Protein AF-A0A1Y1MWL9-F1 (afdb_monomer)

Nearest PDB structures (foldseek):
  7rw8-assembly1_B  TM=8.822E-01  e=1.131E-08  Mus musc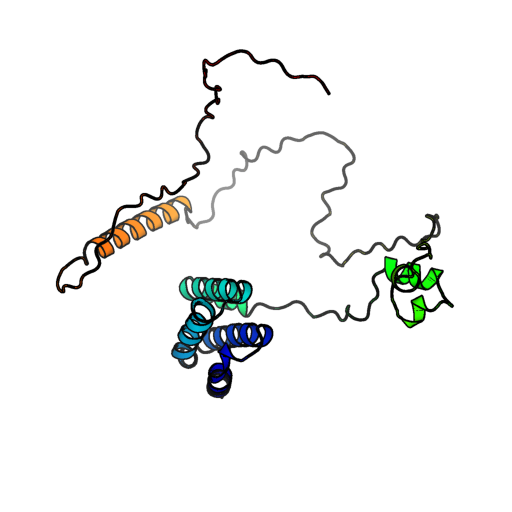ulus
  4p6z-assembly1_B  TM=8.378E-01  e=1.407E-08  Homo sapiens
  6uri-assembly1_B  TM=7.913E-01  e=1.407E-08  Homo sapiens
  7rwc-assembly1_B  TM=8.204E-01  e=4.686E-08  Mus musculus
  6qh7-assembly1_B  TM=8.005E-01  e=5.227E-08  Homo sapiens

Structure (mmCIF, N/CA/C/O backbone):
data_AF-A0A1Y1MWL9-F1
#
_entry.id   AF-A0A1Y1MWL9-F1
#
loop_
_atom_site.group_PDB
_atom_site.id
_atom_site.type_symbol
_atom_site.label_atom_id
_atom_site.label_alt_id
_atom_site.label_comp_id
_atom_site.label_asym_id
_atom_site.label_entity_id
_atom_site.label_seq_id
_atom_site.pdbx_PDB_ins_code
_atom_site.Cartn_x
_atom_site.Cartn_y
_atom_site.Cartn_z
_atom_site.occupancy
_atom_site.B_iso_or_equiv
_atom_site.auth_seq_id
_atom_site.auth_comp_id
_atom_site.auth_asym_id
_atom_site.auth_atom_id
_atom_site.pdbx_PDB_model_num
ATOM 1 N N . ASN A 1 1 ? 2.024 -11.856 23.834 1.00 75.19 1 ASN A N 1
ATOM 2 C CA . ASN A 1 1 ? 3.268 -11.117 23.566 1.00 75.19 1 ASN A CA 1
ATOM 3 C C . ASN A 1 1 ? 3.121 -10.164 22.384 1.00 75.19 1 ASN A C 1
ATOM 5 O O . ASN A 1 1 ? 3.588 -9.046 22.474 1.00 75.19 1 ASN A O 1
ATOM 9 N N . SER A 1 2 ? 2.443 -10.539 21.291 1.00 80.94 2 SER A N 1
ATOM 10 C CA . SER A 1 2 ? 2.170 -9.604 20.182 1.00 80.94 2 SER A CA 1
ATOM 11 C C . SER A 1 2 ? 1.415 -8.329 20.596 1.00 80.94 2 SER A C 1
ATOM 13 O O . SER A 1 2 ? 1.578 -7.299 19.963 1.00 80.94 2 SER A O 1
ATOM 15 N N . ASP A 1 3 ? 0.598 -8.411 21.645 1.00 83.69 3 ASP A N 1
ATOM 16 C CA . ASP A 1 3 ? -0.093 -7.297 22.298 1.00 83.69 3 ASP A CA 1
ATOM 17 C C . ASP A 1 3 ? 0.878 -6.290 22.936 1.00 83.69 3 ASP A C 1
ATOM 19 O O . ASP A 1 3 ? 0.812 -5.112 22.607 1.00 83.69 3 ASP A O 1
ATOM 23 N N . ALA A 1 4 ? 1.823 -6.759 23.756 1.00 87.44 4 ALA A N 1
ATOM 24 C CA . ALA A 1 4 ? 2.813 -5.897 24.408 1.00 87.44 4 ALA A CA 1
ATOM 25 C C . ALA A 1 4 ? 3.757 -5.218 23.398 1.00 87.44 4 ALA A C 1
ATOM 27 O O . ALA A 1 4 ? 4.016 -4.028 23.494 1.00 87.44 4 ALA A O 1
ATOM 28 N N . LEU A 1 5 ? 4.211 -5.956 22.377 1.00 90.25 5 LEU A N 1
ATOM 29 C CA . LEU A 1 5 ? 5.089 -5.396 21.342 1.00 90.25 5 LEU A CA 1
ATOM 30 C C . LEU A 1 5 ? 4.407 -4.298 20.519 1.00 90.25 5 LEU A C 1
ATOM 32 O O . LEU A 1 5 ? 5.044 -3.312 20.165 1.00 90.25 5 LEU A O 1
ATOM 36 N N . LEU A 1 6 ? 3.123 -4.472 20.184 1.00 90.25 6 LEU A N 1
ATOM 37 C CA . LEU A 1 6 ? 2.389 -3.432 19.466 1.00 90.25 6 LEU A CA 1
ATOM 38 C C . LEU A 1 6 ? 2.157 -2.206 20.341 1.00 90.25 6 LEU A C 1
ATOM 40 O O . LEU A 1 6 ? 2.226 -1.104 19.822 1.00 90.25 6 LEU A O 1
ATOM 44 N N . GLU A 1 7 ? 1.908 -2.379 21.637 1.00 90.38 7 GLU A N 1
ATOM 45 C CA . GLU A 1 7 ? 1.779 -1.254 22.563 1.00 90.38 7 GLU A CA 1
ATOM 46 C C . GLU A 1 7 ? 3.074 -0.429 22.648 1.00 90.38 7 GLU A C 1
ATOM 48 O O . GLU A 1 7 ? 3.013 0.795 22.548 1.00 90.38 7 GLU A O 1
ATOM 53 N N . ASP A 1 8 ? 4.236 -1.087 22.705 1.00 91.31 8 ASP A N 1
ATOM 54 C CA . ASP A 1 8 ? 5.540 -0.412 22.693 1.00 91.31 8 ASP A CA 1
ATOM 55 C C . ASP A 1 8 ? 5.773 0.372 21.388 1.00 91.31 8 ASP A C 1
ATOM 57 O O . ASP A 1 8 ? 6.161 1.539 21.429 1.00 91.31 8 ASP A O 1
ATOM 61 N N . PHE A 1 9 ? 5.488 -0.223 20.222 1.00 90.38 9 PHE A N 1
ATOM 62 C CA . PHE A 1 9 ? 5.623 0.475 18.931 1.00 90.38 9 PHE A CA 1
ATOM 63 C C . PHE A 1 9 ? 4.613 1.611 18.745 1.00 90.38 9 PHE A C 1
ATOM 65 O O . PHE A 1 9 ? 4.854 2.554 17.996 1.00 90.38 9 PHE A O 1
ATOM 72 N N . LEU A 1 10 ? 3.463 1.520 19.405 1.00 90.94 10 LEU A N 1
ATOM 73 C CA . LEU A 1 10 ? 2.426 2.539 19.355 1.00 90.94 10 LEU A CA 1
ATOM 74 C C . LEU A 1 10 ? 2.771 3.772 20.202 1.00 90.94 10 LEU A C 1
ATOM 76 O O . LEU A 1 10 ? 2.218 4.838 19.944 1.00 90.94 10 LEU A O 1
ATOM 80 N N . TYR A 1 11 ? 3.698 3.670 21.159 1.00 89.69 11 TYR A N 1
ATOM 81 C CA . TYR A 1 11 ? 4.131 4.810 21.971 1.00 89.69 11 TYR A CA 1
ATOM 82 C C . TYR A 1 11 ? 4.795 5.918 21.134 1.00 89.69 11 TYR A C 1
ATOM 84 O O . TYR A 1 11 ? 4.592 7.098 21.412 1.00 89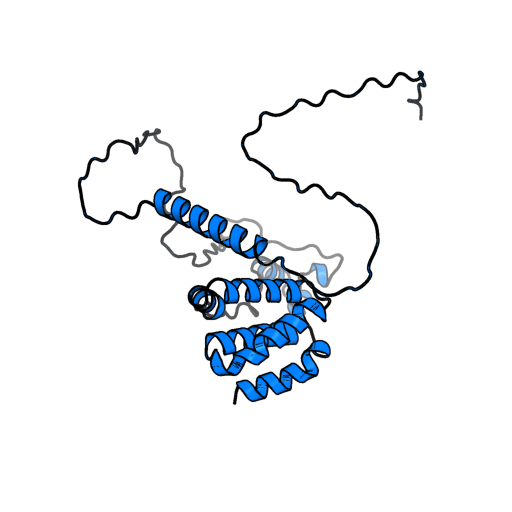.69 11 TYR A O 1
ATOM 92 N N . THR A 1 12 ? 5.541 5.555 20.084 1.00 90.81 12 THR A N 1
ATOM 93 C CA . THR A 1 12 ? 6.216 6.498 19.170 1.00 90.81 12 THR A CA 1
ATOM 94 C C . THR A 1 12 ? 5.452 6.734 17.865 1.00 90.81 12 THR A C 1
ATOM 96 O O . THR A 1 12 ? 6.014 7.289 16.927 1.00 90.81 12 THR A O 1
ATOM 99 N N . PHE A 1 13 ? 4.164 6.368 17.783 1.00 91.25 13 PHE A N 1
ATOM 100 C CA . PHE A 1 13 ? 3.386 6.355 16.533 1.00 91.25 13 PHE A CA 1
ATOM 101 C C . PHE A 1 13 ? 3.503 7.640 15.692 1.00 91.25 13 PHE A C 1
ATOM 103 O O . PHE A 1 13 ? 3.693 7.564 14.478 1.00 91.25 13 PHE A O 1
ATOM 110 N N . SER A 1 14 ? 3.425 8.816 16.319 1.00 89.19 14 SER A N 1
ATOM 111 C CA . SER A 1 14 ? 3.464 10.116 15.629 1.00 89.19 14 SER A CA 1
ATOM 112 C C . SER A 1 14 ? 4.857 10.506 15.112 1.00 89.19 14 SER A C 1
ATOM 114 O O . SER A 1 14 ? 4.961 11.357 14.233 1.00 89.19 14 SER A O 1
ATOM 116 N N . GLU A 1 15 ? 5.919 9.888 15.634 1.00 91.19 15 GLU A N 1
ATOM 117 C CA . GLU A 1 15 ? 7.311 10.118 15.220 1.00 91.19 15 GLU A CA 1
ATOM 118 C C . GLU A 1 15 ? 7.759 9.155 14.105 1.00 91.19 15 GLU A C 1
ATOM 120 O O . GLU A 1 15 ? 8.762 9.400 13.431 1.00 91.19 15 GLU A O 1
ATOM 125 N N . GLU A 1 16 ? 7.006 8.075 13.879 1.00 93.25 16 GLU A N 1
ATOM 126 C CA . GLU A 1 16 ? 7.289 7.081 12.845 1.00 93.25 16 GLU A CA 1
ATOM 127 C C . GLU A 1 16 ? 6.955 7.588 11.428 1.00 93.25 16 GLU A C 1
ATOM 129 O O . GLU A 1 16 ? 6.035 8.389 11.232 1.00 93.25 16 GLU A O 1
ATOM 134 N N . PRO A 1 17 ? 7.641 7.086 10.384 1.00 94.25 17 PRO A N 1
ATOM 135 C CA . PRO A 1 17 ? 7.282 7.402 9.008 1.00 94.25 17 PRO A CA 1
ATOM 136 C C . PRO A 1 17 ? 5.898 6.841 8.647 1.00 94.25 17 PRO A C 1
ATOM 138 O O . PRO A 1 17 ? 5.459 5.810 9.160 1.00 94.25 17 PRO A O 1
ATOM 141 N N . VAL A 1 18 ? 5.233 7.477 7.678 1.00 92.81 18 VAL A N 1
ATOM 142 C CA . VAL A 1 18 ? 3.860 7.134 7.251 1.00 92.81 18 VAL A CA 1
ATOM 143 C C . VAL A 1 18 ? 3.706 5.653 6.879 1.00 92.81 18 VAL A C 1
ATOM 145 O O . VAL A 1 18 ? 2.691 5.033 7.189 1.00 92.81 18 VAL A O 1
ATOM 148 N N . GLU A 1 19 ? 4.718 5.052 6.250 1.00 94.38 19 GLU A N 1
ATOM 149 C CA . GLU A 1 19 ? 4.710 3.626 5.895 1.00 94.38 19 GLU A CA 1
ATOM 150 C C . GLU A 1 19 ? 4.598 2.719 7.132 1.00 94.38 19 GLU A C 1
ATOM 152 O O . GLU A 1 19 ? 3.846 1.740 7.127 1.00 94.38 19 GLU A O 1
ATOM 157 N N . VAL A 1 20 ? 5.294 3.077 8.216 1.00 94.81 20 VAL A N 1
ATOM 158 C CA . VAL A 1 20 ? 5.250 2.357 9.494 1.00 94.81 20 VAL A CA 1
ATOM 159 C C . VAL A 1 20 ? 3.919 2.612 10.196 1.00 94.81 20 VAL A C 1
ATOM 161 O O . VAL A 1 20 ? 3.295 1.657 10.652 1.00 94.81 20 VAL A O 1
ATOM 164 N N . GLN A 1 21 ? 3.408 3.846 10.194 1.00 94.56 21 GLN A N 1
ATOM 165 C CA . GLN A 1 21 ? 2.079 4.164 10.738 1.00 94.56 21 GLN A CA 1
ATOM 166 C C . GLN A 1 21 ? 0.966 3.343 10.064 1.00 94.56 21 GLN A C 1
ATOM 168 O O . GLN A 1 21 ? 0.119 2.754 10.740 1.00 94.56 21 GLN A O 1
ATOM 173 N N . LEU A 1 22 ? 0.995 3.227 8.732 1.00 94.69 22 LEU A N 1
ATOM 174 C CA . LEU A 1 22 ? 0.055 2.406 7.957 1.00 94.69 22 LEU A CA 1
ATOM 175 C C . LEU A 1 22 ? 0.162 0.915 8.310 1.00 94.69 22 LEU A C 1
ATOM 177 O O . LEU A 1 22 ? -0.857 0.212 8.412 1.00 94.69 22 LEU A O 1
ATOM 181 N N . ALA A 1 23 ? 1.389 0.422 8.495 1.00 95.06 23 ALA A N 1
ATOM 182 C CA . ALA A 1 23 ? 1.647 -0.954 8.897 1.00 95.06 23 ALA A CA 1
ATOM 183 C C . ALA A 1 23 ? 1.147 -1.228 10.324 1.00 95.06 23 ALA A C 1
ATOM 185 O O . ALA A 1 23 ? 0.454 -2.226 10.534 1.00 95.06 23 ALA A O 1
ATOM 186 N N . LEU A 1 24 ? 1.416 -0.329 11.276 1.00 94.62 24 LEU A N 1
ATOM 187 C CA . LEU A 1 24 ? 0.972 -0.412 12.671 1.00 94.62 24 LEU A CA 1
ATOM 188 C C . LEU A 1 24 ? -0.552 -0.338 12.797 1.00 94.62 24 LEU A C 1
ATOM 190 O O . LEU A 1 24 ? -1.147 -1.147 13.513 1.00 94.62 24 LEU A O 1
ATOM 194 N N . LEU A 1 25 ? -1.204 0.558 12.050 1.00 95.00 25 LEU A N 1
ATOM 195 C CA . LEU A 1 25 ? -2.663 0.630 11.969 1.00 95.00 25 LEU A CA 1
ATOM 196 C C . LEU A 1 25 ? -3.243 -0.717 11.514 1.00 95.00 25 LEU A C 1
ATOM 198 O O . LEU A 1 25 ? -4.119 -1.290 12.163 1.00 95.00 25 LEU A O 1
ATOM 202 N N . THR A 1 26 ? -2.704 -1.273 10.427 1.00 94.69 26 THR A N 1
ATOM 203 C CA . THR A 1 26 ? -3.161 -2.559 9.884 1.00 94.69 26 THR A CA 1
ATOM 204 C C . THR A 1 26 ? -2.859 -3.724 10.834 1.00 94.69 26 THR A C 1
ATOM 206 O O . THR A 1 26 ? -3.673 -4.639 10.966 1.00 94.69 26 THR A O 1
ATOM 209 N N . ALA A 1 27 ? -1.710 -3.713 11.513 1.00 94.50 27 ALA A N 1
ATOM 210 C CA . ALA A 1 27 ? -1.323 -4.739 12.476 1.00 94.50 27 ALA A CA 1
ATOM 211 C C . ALA A 1 27 ? -2.239 -4.739 13.708 1.00 94.50 27 ALA A C 1
ATOM 213 O O . ALA A 1 27 ? -2.701 -5.803 14.122 1.00 94.50 27 ALA A O 1
ATOM 214 N N . THR A 1 28 ? -2.573 -3.561 14.238 1.00 93.62 28 THR A N 1
ATOM 215 C CA . THR A 1 28 ? -3.482 -3.408 15.382 1.00 93.62 28 THR A CA 1
ATOM 216 C C . THR A 1 28 ? -4.897 -3.881 15.037 1.00 93.62 28 THR A C 1
ATOM 218 O O . THR A 1 28 ? -5.498 -4.644 15.797 1.00 93.62 28 THR A O 1
ATOM 221 N N . VAL A 1 29 ? -5.406 -3.543 13.845 1.00 93.81 29 VAL A N 1
ATOM 222 C CA . VAL A 1 29 ? -6.704 -4.040 13.348 1.00 93.81 29 VAL A CA 1
ATOM 223 C C . VAL A 1 29 ? -6.691 -5.563 13.175 1.00 93.81 29 VAL A C 1
ATOM 225 O O . VAL A 1 29 ? -7.621 -6.250 13.601 1.00 93.81 29 VAL A O 1
ATOM 228 N N . LYS A 1 30 ? -5.616 -6.126 12.609 1.00 93.56 30 LYS A N 1
ATOM 229 C CA . LYS A 1 30 ? -5.443 -7.582 12.483 1.00 93.56 30 LYS A CA 1
ATOM 230 C C . LYS A 1 30 ? -5.415 -8.282 13.842 1.00 93.56 30 LYS A C 1
ATOM 232 O O . LYS A 1 30 ? -6.056 -9.325 13.993 1.00 93.56 30 LYS A O 1
ATOM 237 N N . LEU A 1 31 ? -4.708 -7.716 14.823 1.00 92.31 31 LEU A N 1
ATOM 238 C CA . LEU A 1 31 ? -4.659 -8.258 16.180 1.00 92.31 31 LEU A CA 1
ATOM 239 C C . LEU A 1 31 ? -6.054 -8.266 16.809 1.00 92.31 31 LEU A C 1
ATOM 241 O O . LEU A 1 31 ? -6.428 -9.265 17.416 1.00 92.31 31 LEU A O 1
ATOM 245 N N . PHE A 1 32 ? -6.841 -7.208 16.620 1.00 92.88 32 PHE A N 1
ATOM 246 C CA . PHE A 1 32 ? -8.209 -7.130 17.130 1.00 92.88 32 PHE A CA 1
ATOM 247 C C . PHE A 1 32 ? -9.152 -8.153 16.503 1.00 92.88 32 PHE A C 1
ATOM 249 O O . PHE A 1 32 ? -9.869 -8.837 17.228 1.00 92.88 32 PHE A O 1
ATOM 256 N N . ILE A 1 33 ? -9.084 -8.345 15.185 1.00 92.00 33 ILE A N 1
ATOM 257 C CA . ILE A 1 33 ? -9.869 -9.378 14.492 1.00 92.00 33 ILE A CA 1
ATOM 258 C C . ILE A 1 33 ? -9.508 -10.784 15.002 1.00 92.00 33 ILE A C 1
ATOM 260 O O . ILE A 1 33 ? -10.373 -11.654 15.108 1.00 92.00 33 ILE A O 1
ATOM 264 N N . GLN A 1 34 ? -8.233 -11.034 15.317 1.00 90.62 34 GLN A N 1
ATOM 265 C CA . GLN A 1 34 ? -7.783 -12.347 15.783 1.00 90.62 34 GLN A CA 1
ATOM 266 C C . GLN A 1 34 ? -8.002 -12.565 17.289 1.00 90.62 34 GLN A C 1
ATOM 268 O O . GLN A 1 34 ? -8.245 -13.694 17.718 1.00 90.62 34 GLN A O 1
ATOM 273 N N . ARG A 1 35 ? -7.873 -11.511 18.101 1.00 89.31 35 ARG A N 1
ATOM 274 C CA . ARG A 1 35 ? -7.941 -11.529 19.570 1.00 89.31 35 ARG A CA 1
ATOM 275 C C . ARG A 1 35 ? -8.595 -10.238 20.092 1.00 89.31 35 ARG A C 1
ATOM 277 O O . ARG A 1 35 ? -7.890 -9.360 20.601 1.00 89.31 35 ARG A O 1
ATOM 284 N N . PRO A 1 36 ? -9.934 -10.130 20.041 1.00 87.69 36 PRO A N 1
ATOM 285 C CA . PRO A 1 36 ? -10.634 -8.892 20.386 1.00 87.69 36 PRO A CA 1
ATOM 286 C C . PRO A 1 36 ? -10.412 -8.463 21.842 1.00 87.69 36 PRO A C 1
ATOM 288 O O . PRO A 1 36 ? -10.272 -7.278 22.111 1.00 87.69 36 PRO A O 1
ATOM 291 N N . THR A 1 37 ? -10.274 -9.412 22.774 1.00 87.06 37 THR A N 1
ATOM 292 C CA . THR A 1 37 ? -10.080 -9.133 24.210 1.00 87.06 37 THR A CA 1
ATOM 293 C C . THR A 1 37 ? -8.760 -8.442 24.546 1.00 87.06 37 THR A C 1
ATOM 295 O O . THR A 1 37 ? -8.681 -7.752 25.554 1.00 87.06 37 THR A O 1
ATOM 298 N N . ARG A 1 38 ? -7.710 -8.635 23.739 1.00 84.31 38 ARG A N 1
ATOM 299 C CA . ARG A 1 38 ? -6.371 -8.077 24.002 1.00 84.31 38 ARG A CA 1
ATOM 300 C C . ARG A 1 38 ? -6.127 -6.742 23.307 1.00 84.31 38 ARG A C 1
ATOM 302 O O . ARG A 1 38 ? -5.291 -5.980 23.763 1.00 84.31 38 ARG A O 1
ATOM 309 N N . ALA A 1 39 ? -6.838 -6.464 22.217 1.00 81.75 39 ALA A N 1
ATOM 310 C CA . ALA A 1 39 ? -6.652 -5.251 21.418 1.00 81.75 39 ALA A CA 1
ATOM 311 C C . ALA A 1 39 ? -7.814 -4.250 21.537 1.00 81.75 39 ALA A C 1
ATOM 313 O O . ALA A 1 39 ? -7.821 -3.244 20.831 1.00 81.75 39 ALA A O 1
ATOM 314 N N . GLN A 1 40 ? -8.779 -4.503 22.429 1.00 85.50 40 GLN A N 1
ATOM 315 C CA . GLN A 1 40 ? -9.935 -3.631 22.647 1.00 85.50 40 GLN A CA 1
ATOM 316 C C . GLN A 1 40 ? -9.535 -2.208 23.058 1.00 85.50 40 GLN A C 1
ATOM 318 O O . GLN A 1 40 ? -10.186 -1.253 22.650 1.00 85.50 40 GLN A O 1
ATOM 323 N N . GLU A 1 41 ? -8.450 -2.060 23.821 1.00 88.31 41 GLU A N 1
ATOM 324 C CA . GLU A 1 41 ? -7.944 -0.751 24.250 1.00 88.31 41 GLU A CA 1
ATOM 325 C C . GLU A 1 41 ? -7.004 -0.100 23.227 1.00 88.31 41 GLU A C 1
ATOM 327 O O . GLU A 1 41 ? -6.900 1.123 23.180 1.00 88.31 41 GLU A O 1
ATOM 332 N N . LEU A 1 42 ? -6.324 -0.899 22.399 1.00 88.56 42 LEU A N 1
ATOM 333 C CA . LEU A 1 42 ? -5.325 -0.413 21.441 1.00 88.56 42 LEU A CA 1
ATOM 334 C C . LEU A 1 42 ? -5.967 0.139 20.162 1.00 88.56 42 LEU A C 1
ATOM 336 O O . LEU A 1 42 ? -5.523 1.161 19.644 1.00 88.56 42 LEU A O 1
ATOM 340 N N . VAL A 1 43 ? -7.033 -0.500 19.662 1.00 91.88 43 VAL A N 1
ATOM 341 C CA . VAL A 1 43 ? -7.698 -0.085 18.413 1.00 91.88 43 VAL A CA 1
ATOM 342 C C . VAL A 1 43 ? -8.270 1.336 18.486 1.00 91.88 43 VAL A C 1
ATOM 344 O O . VAL A 1 43 ? -7.977 2.124 17.588 1.00 91.88 43 VAL A O 1
ATOM 347 N N . PRO A 1 44 ? -9.042 1.726 19.519 1.00 91.31 44 PRO A N 1
ATOM 348 C CA . PRO A 1 44 ? -9.572 3.084 19.595 1.00 91.31 44 PRO A CA 1
ATOM 349 C C . PRO A 1 44 ? -8.466 4.138 19.712 1.00 91.31 44 PRO A C 1
ATOM 351 O O . PRO A 1 44 ? -8.586 5.202 19.111 1.00 91.31 44 PRO A O 1
ATOM 354 N N . LYS A 1 45 ? -7.373 3.833 20.433 1.00 91.75 45 LYS A N 1
ATOM 355 C CA . LYS A 1 45 ? -6.211 4.727 20.572 1.00 91.75 45 LYS A CA 1
ATOM 356 C C . LYS A 1 45 ? -5.551 4.991 19.218 1.00 91.75 45 LYS A C 1
ATOM 358 O O . LYS A 1 45 ? -5.437 6.145 18.821 1.00 91.75 45 LYS A O 1
ATOM 363 N N . VAL A 1 46 ? -5.199 3.936 18.475 1.00 93.19 46 VAL A N 1
ATOM 364 C CA . VAL A 1 46 ? -4.542 4.097 17.165 1.00 93.19 46 VAL A CA 1
ATOM 365 C C . VAL A 1 46 ? -5.461 4.745 16.132 1.00 93.19 46 VAL A C 1
ATOM 367 O O . VAL A 1 46 ? -4.997 5.544 15.325 1.00 93.19 46 VAL A O 1
ATOM 370 N N . LEU A 1 47 ? -6.768 4.453 16.162 1.00 93.38 47 LEU A N 1
ATOM 371 C CA . LEU A 1 47 ? -7.729 5.105 15.272 1.00 93.38 47 LEU A CA 1
ATOM 372 C C . LEU A 1 47 ? -7.816 6.602 15.564 1.00 93.38 47 LEU A C 1
ATOM 374 O O . LEU A 1 47 ? -7.787 7.387 14.623 1.00 93.38 47 LEU A O 1
ATOM 378 N N . LYS A 1 48 ? -7.843 6.993 16.843 1.00 92.81 48 LYS A N 1
ATOM 379 C CA . LYS A 1 48 ? -7.836 8.400 17.246 1.00 92.81 48 LYS A CA 1
ATOM 380 C C . LYS A 1 48 ? -6.577 9.117 16.755 1.00 92.81 48 LYS A C 1
ATOM 382 O O . LYS A 1 48 ? -6.693 10.145 16.094 1.00 92.81 48 LYS A O 1
ATOM 387 N N . TRP A 1 49 ? -5.394 8.555 17.008 1.00 91.94 49 TRP A N 1
ATOM 388 C CA . TRP A 1 49 ? -4.127 9.130 16.540 1.00 91.94 49 TRP A CA 1
ATOM 389 C C . TRP A 1 49 ? -4.071 9.250 15.012 1.00 91.94 49 TRP A C 1
ATOM 391 O O . TRP A 1 49 ? -3.670 10.284 14.478 1.00 91.94 49 TRP A O 1
ATOM 401 N N . ALA A 1 50 ? -4.553 8.235 14.292 1.00 93.31 50 ALA A N 1
ATOM 402 C CA . ALA A 1 50 ? -4.587 8.240 12.833 1.00 93.31 50 ALA A CA 1
ATOM 403 C C . ALA A 1 50 ? -5.596 9.244 12.239 1.00 93.31 50 ALA A C 1
ATOM 405 O O . ALA A 1 50 ? -5.375 9.734 11.131 1.00 93.31 50 ALA A O 1
ATOM 406 N N . THR A 1 51 ? -6.701 9.558 12.931 1.00 90.38 51 THR A N 1
ATOM 407 C CA . THR A 1 51 ? -7.718 10.496 12.422 1.00 90.38 51 THR A CA 1
ATOM 408 C C . THR A 1 51 ? -7.524 11.938 12.873 1.00 90.38 51 THR A C 1
ATOM 410 O O . THR A 1 51 ? -7.817 12.846 12.096 1.00 90.38 51 THR A O 1
ATOM 413 N N . GLU A 1 52 ? -7.066 12.153 14.107 1.00 90.62 52 GLU A N 1
ATOM 414 C CA . GLU A 1 52 ? -6.982 13.481 14.731 1.00 90.62 52 GLU A CA 1
ATOM 415 C C . GLU A 1 52 ? -5.566 14.059 14.706 1.00 90.62 52 GLU A C 1
ATOM 417 O O . GLU A 1 52 ? -5.406 15.244 14.431 1.00 90.62 52 GLU A O 1
ATOM 422 N N . GLU A 1 53 ? -4.544 13.243 14.976 1.00 87.50 53 GLU A N 1
ATOM 423 C CA . GLU A 1 53 ? -3.166 13.726 15.160 1.00 87.50 53 GLU A CA 1
ATOM 424 C C . GLU A 1 53 ? -2.320 13.634 13.886 1.00 87.50 53 GLU A C 1
ATOM 426 O O . GLU A 1 53 ? -1.271 14.266 13.795 1.00 87.50 53 GLU A O 1
ATOM 431 N N . THR A 1 54 ? -2.769 12.868 12.885 1.00 87.50 54 THR A N 1
ATOM 432 C CA . THR A 1 54 ? -2.025 12.687 11.634 1.00 87.50 54 THR A CA 1
ATOM 433 C C . THR A 1 54 ? -2.616 13.492 10.477 1.00 87.50 54 THR A C 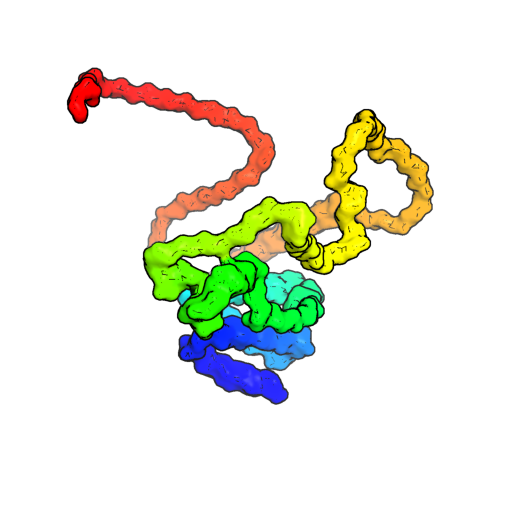1
ATOM 435 O O . THR A 1 54 ? -3.810 13.405 10.170 1.00 87.50 54 THR A O 1
ATOM 438 N N . ASP A 1 55 ? -1.749 14.215 9.768 1.00 87.75 55 ASP A N 1
ATOM 439 C CA . ASP A 1 55 ? -2.109 15.051 8.614 1.00 87.75 55 ASP A CA 1
ATOM 440 C C . ASP A 1 55 ? -2.107 14.303 7.272 1.00 87.75 55 ASP A C 1
ATOM 442 O O . ASP A 1 55 ? -2.542 14.844 6.253 1.00 87.75 55 ASP A O 1
ATOM 446 N N . ASN A 1 56 ? -1.637 13.052 7.238 1.00 92.12 56 ASN A N 1
ATOM 447 C CA . ASN A 1 56 ? -1.614 12.267 6.010 1.00 92.12 56 ASN A CA 1
ATOM 448 C C . ASN A 1 56 ? -3.039 11.811 5.611 1.00 92.12 56 ASN A C 1
ATOM 450 O O . ASN 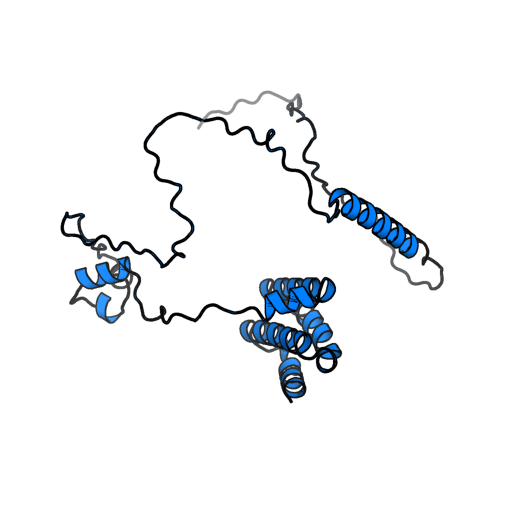A 1 56 ? -3.675 11.064 6.362 1.00 92.12 56 ASN A O 1
ATOM 454 N N . PRO A 1 57 ? -3.543 12.199 4.422 1.00 93.25 57 PRO A N 1
ATOM 455 C CA . PRO A 1 57 ? -4.904 11.865 4.011 1.00 93.25 57 PRO A CA 1
ATOM 456 C C . PRO A 1 57 ? -5.117 10.369 3.719 1.00 93.25 57 PRO A C 1
ATOM 458 O O . PRO A 1 57 ? -6.217 9.880 3.961 1.00 93.25 57 PRO A O 1
ATOM 461 N N . ASP A 1 58 ? -4.099 9.630 3.252 1.00 94.19 58 ASP A N 1
ATOM 462 C CA . ASP A 1 58 ? -4.200 8.176 2.998 1.00 94.19 58 ASP A CA 1
ATOM 463 C C . ASP A 1 58 ? -4.332 7.392 4.311 1.00 94.19 58 ASP A C 1
ATOM 465 O O . ASP A 1 58 ? -5.200 6.526 4.440 1.00 94.19 58 ASP A O 1
ATOM 469 N N . LEU A 1 59 ? -3.533 7.743 5.327 1.00 94.62 59 LEU A N 1
ATOM 470 C CA . LEU A 1 59 ? -3.640 7.129 6.653 1.00 94.62 59 LEU A CA 1
ATOM 471 C C . LEU A 1 59 ? -5.017 7.385 7.276 1.00 94.62 59 LEU A C 1
ATOM 473 O O . LEU A 1 59 ? -5.643 6.453 7.787 1.00 94.62 59 LEU A O 1
ATOM 477 N N . ARG A 1 60 ? -5.500 8.630 7.199 1.00 95.62 60 ARG A N 1
ATOM 478 C CA . ARG A 1 60 ? -6.800 9.032 7.745 1.00 95.62 60 ARG A CA 1
ATOM 479 C C . ARG A 1 60 ? -7.953 8.292 7.071 1.00 95.62 60 ARG A C 1
ATOM 481 O O . ARG A 1 60 ? -8.833 7.776 7.761 1.00 95.62 60 ARG A O 1
ATOM 488 N N . ASP A 1 61 ? -7.947 8.210 5.742 1.00 95.38 61 ASP A N 1
ATOM 489 C CA . ASP A 1 61 ? -8.986 7.495 4.996 1.00 95.38 61 ASP A CA 1
ATOM 490 C C . ASP A 1 61 ? -8.979 5.998 5.336 1.00 95.38 61 ASP A C 1
ATOM 492 O O . ASP A 1 61 ? -10.012 5.421 5.686 1.00 95.38 61 ASP A O 1
ATOM 496 N N . ARG A 1 62 ? -7.794 5.377 5.381 1.00 95.75 62 ARG A N 1
ATOM 497 C CA . ARG A 1 62 ? -7.656 3.969 5.775 1.00 95.75 62 ARG A CA 1
ATOM 498 C C . ARG A 1 62 ? -8.129 3.713 7.210 1.00 95.75 62 ARG A C 1
ATOM 500 O O . ARG A 1 62 ? -8.772 2.693 7.463 1.00 95.75 62 ARG A O 1
ATOM 507 N N . ALA A 1 63 ? -7.870 4.632 8.140 1.00 95.62 63 ALA A N 1
ATOM 508 C CA . ALA A 1 63 ? -8.368 4.548 9.511 1.00 95.62 63 ALA A CA 1
ATOM 509 C C . ALA A 1 63 ? -9.903 4.608 9.565 1.00 95.62 63 ALA A C 1
ATOM 511 O O . ALA A 1 63 ? -10.522 3.760 10.210 1.00 95.62 63 ALA A O 1
ATOM 512 N N . TYR A 1 64 ? -10.537 5.527 8.830 1.00 95.12 64 TYR A N 1
ATOM 513 C CA . TYR A 1 64 ? -11.999 5.577 8.739 1.00 95.12 64 TYR A CA 1
ATOM 514 C C . TYR A 1 64 ? -12.598 4.340 8.064 1.00 95.12 64 TYR A C 1
ATOM 516 O O . TYR A 1 64 ? -13.643 3.857 8.508 1.00 95.12 64 TYR A O 1
ATOM 524 N N . MET A 1 65 ? -11.949 3.792 7.031 1.00 95.00 65 MET A N 1
ATOM 525 C CA . MET A 1 65 ? -12.371 2.531 6.415 1.00 95.00 65 MET A CA 1
ATOM 526 C C . MET A 1 65 ? -12.358 1.389 7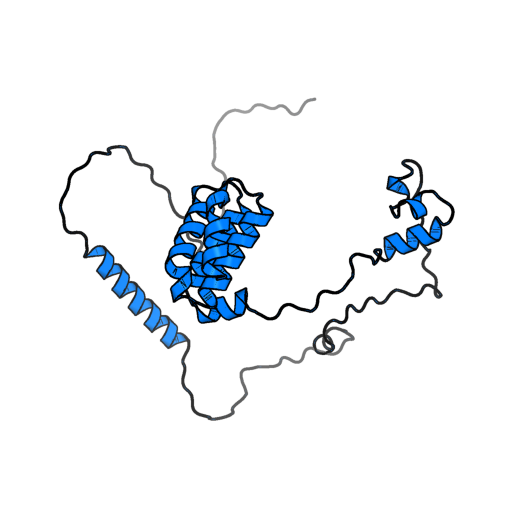.431 1.00 95.00 65 MET A C 1
ATOM 528 O O . MET A 1 65 ? -13.362 0.687 7.567 1.00 95.00 65 MET A O 1
ATOM 532 N N . TYR A 1 66 ? -11.269 1.229 8.189 1.00 95.06 66 TYR A N 1
ATOM 533 C CA . TYR A 1 66 ? -11.200 0.212 9.238 1.00 95.06 66 TYR A CA 1
ATOM 534 C C . TYR A 1 66 ? -12.220 0.454 10.348 1.00 95.06 66 TYR A C 1
ATOM 536 O O . TYR A 1 66 ? -12.866 -0.495 10.785 1.00 95.06 66 TYR A O 1
ATOM 544 N N . TRP A 1 67 ? -12.432 1.702 10.765 1.00 94.12 67 TRP A N 1
ATOM 545 C CA . TRP A 1 67 ? -13.432 2.030 11.778 1.00 94.12 67 TRP A CA 1
ATOM 546 C C . TRP A 1 67 ? -14.843 1.627 11.327 1.00 94.12 67 TRP A C 1
ATOM 548 O O . TRP A 1 67 ? -15.546 0.908 12.043 1.00 94.12 67 TRP A O 1
ATOM 558 N N . ARG A 1 68 ? -15.247 2.013 10.112 1.00 94.44 68 ARG A N 1
ATOM 559 C CA . ARG A 1 68 ? -16.554 1.635 9.551 1.00 94.44 68 ARG A CA 1
ATOM 560 C C . ARG A 1 68 ? -16.691 0.124 9.418 1.00 94.44 68 ARG A C 1
ATOM 562 O O . ARG A 1 68 ? -17.730 -0.423 9.779 1.00 94.44 68 ARG A O 1
ATOM 569 N N . LEU A 1 69 ? -15.642 -0.549 8.956 1.00 93.56 69 LEU A N 1
ATOM 570 C CA . LEU A 1 69 ? -15.636 -1.994 8.770 1.00 93.56 69 LEU A CA 1
ATOM 571 C C . LEU A 1 69 ? -15.809 -2.742 10.102 1.00 93.56 69 LEU A C 1
ATOM 573 O O . LEU A 1 69 ? -16.676 -3.605 10.209 1.00 93.56 69 LEU A O 1
ATOM 577 N N . LEU A 1 70 ? -15.046 -2.359 11.131 1.00 91.81 70 LEU A N 1
ATOM 578 C CA . LEU A 1 70 ? -15.117 -2.957 12.467 1.00 91.81 70 LEU A CA 1
ATOM 579 C C . LEU A 1 70 ? -16.436 -2.656 13.194 1.00 91.81 70 LEU A C 1
ATOM 581 O O . LEU A 1 70 ? -16.875 -3.473 13.999 1.00 91.81 70 LEU A O 1
ATOM 585 N N . SER A 1 71 ? -17.060 -1.507 12.913 1.00 89.31 71 SER A N 1
ATOM 586 C CA . SER A 1 71 ? -18.333 -1.104 13.537 1.00 89.31 71 SER A CA 1
ATOM 587 C C . SER A 1 71 ? -19.566 -1.687 12.843 1.00 89.31 71 SER A C 1
ATOM 589 O O . SER A 1 71 ? -20.632 -1.720 13.447 1.00 89.31 71 SER A O 1
ATOM 591 N N . THR A 1 72 ? -19.441 -2.114 11.582 1.00 91.62 72 THR A N 1
ATOM 592 C CA . THR A 1 72 ? -20.565 -2.656 10.800 1.00 91.62 72 THR A CA 1
ATOM 593 C C . THR A 1 72 ? -20.690 -4.165 10.983 1.00 91.62 72 THR A C 1
ATOM 595 O O . THR A 1 72 ? -21.739 -4.644 11.402 1.00 91.62 72 THR A O 1
ATOM 598 N N . ASP A 1 73 ? -19.633 -4.924 10.676 1.00 92.25 73 ASP A N 1
ATOM 599 C CA . ASP A 1 73 ? -19.637 -6.382 10.824 1.00 92.25 73 ASP A CA 1
ATOM 600 C C . ASP A 1 73 ? -18.218 -6.944 10.987 1.00 92.25 73 ASP A C 1
ATOM 602 O O . ASP A 1 73 ? -17.359 -6.829 10.109 1.00 92.25 73 ASP A O 1
ATOM 606 N N . MET A 1 74 ? -18.002 -7.642 12.102 1.00 89.44 74 MET A N 1
ATOM 607 C CA . MET A 1 74 ? -16.742 -8.314 12.413 1.00 89.44 74 MET A CA 1
ATOM 608 C C . MET A 1 74 ? -16.442 -9.482 11.462 1.00 89.44 74 MET A C 1
ATOM 610 O O . MET A 1 74 ? -15.278 -9.755 11.157 1.00 89.44 74 MET A O 1
ATOM 614 N N . ASN A 1 75 ? -17.471 -10.187 10.981 1.00 90.69 75 ASN A N 1
ATOM 615 C CA . ASN A 1 75 ? -17.286 -11.339 10.101 1.00 90.69 75 ASN A CA 1
ATOM 616 C C . ASN A 1 75 ? -16.825 -10.893 8.711 1.00 90.69 75 ASN A C 1
ATOM 618 O O . ASN A 1 75 ? -15.833 -11.419 8.199 1.00 90.69 75 ASN A O 1
ATOM 622 N N . ALA A 1 76 ? -17.480 -9.880 8.139 1.00 91.19 76 ALA A N 1
ATOM 623 C CA . ALA A 1 76 ? -17.025 -9.225 6.917 1.00 91.19 76 ALA A CA 1
ATOM 624 C C . ALA A 1 76 ? -15.613 -8.637 7.074 1.00 91.19 76 ALA A C 1
ATOM 626 O O . ALA A 1 76 ? -14.758 -8.854 6.211 1.00 91.19 76 ALA A O 1
ATOM 627 N N . ALA A 1 77 ? -15.326 -7.971 8.202 1.00 92.06 77 ALA A N 1
ATOM 628 C CA . ALA A 1 77 ? -14.002 -7.420 8.487 1.00 92.06 77 ALA A CA 1
ATOM 629 C C . ALA A 1 77 ? -12.902 -8.484 8.422 1.00 92.06 77 ALA A C 1
ATOM 631 O O . ALA A 1 77 ? -11.852 -8.274 7.808 1.00 92.06 77 ALA A O 1
ATOM 632 N N . LYS A 1 78 ? -13.161 -9.658 9.006 1.00 92.94 78 LYS A N 1
ATOM 633 C CA . LYS A 1 78 ? -12.234 -10.786 8.966 1.00 92.94 78 LYS A CA 1
ATOM 634 C C . LYS A 1 78 ? -11.978 -11.262 7.539 1.00 92.94 78 LYS A C 1
ATOM 636 O O . LYS A 1 78 ? -10.819 -11.441 7.183 1.00 92.94 78 LYS A O 1
ATOM 641 N N . GLN A 1 79 ? -13.017 -11.433 6.725 1.00 92.50 79 GLN A N 1
ATOM 642 C CA . GLN A 1 79 ? -12.855 -11.886 5.338 1.00 92.50 79 GLN A CA 1
ATOM 643 C C . GLN A 1 79 ? -12.062 -10.885 4.491 1.00 92.50 79 GLN A C 1
ATOM 645 O O . GLN A 1 79 ? -11.206 -11.280 3.708 1.00 92.50 79 GLN A O 1
ATOM 650 N N . ILE A 1 80 ? -12.293 -9.588 4.687 1.00 92.62 80 ILE A N 1
ATOM 651 C CA . ILE A 1 80 ? -11.626 -8.538 3.909 1.00 92.62 80 ILE A CA 1
ATOM 652 C C . ILE A 1 80 ? -10.158 -8.381 4.331 1.00 92.62 80 ILE A C 1
ATOM 654 O O . ILE A 1 80 ? -9.260 -8.386 3.493 1.00 92.62 80 ILE A O 1
ATOM 658 N N . VAL A 1 81 ? -9.881 -8.269 5.633 1.00 92.94 81 VAL A N 1
ATOM 659 C CA . VAL A 1 81 ? -8.525 -7.971 6.132 1.00 92.94 81 VAL A CA 1
ATOM 660 C C . VAL A 1 81 ? -7.638 -9.225 6.171 1.00 92.94 81 VAL A C 1
ATOM 662 O O . VAL A 1 81 ? -6.442 -9.183 5.843 1.00 92.94 81 VAL A O 1
ATOM 665 N N . MET A 1 82 ? -8.209 -10.367 6.561 1.00 92.69 82 MET A N 1
ATOM 666 C CA . MET A 1 82 ? -7.507 -11.653 6.652 1.00 92.69 82 MET A CA 1
ATOM 667 C C . MET A 1 82 ? -7.715 -12.549 5.427 1.00 92.69 82 MET A C 1
ATOM 669 O O . MET A 1 82 ? -7.231 -13.674 5.449 1.00 92.69 82 MET A O 1
ATOM 673 N N . GLY A 1 83 ? -8.351 -12.058 4.359 1.00 91.38 83 GLY A N 1
ATOM 674 C CA . GLY A 1 83 ? -8.547 -12.816 3.121 1.00 91.38 83 GLY A CA 1
ATOM 675 C C . GLY A 1 83 ? -7.240 -13.302 2.496 1.00 91.38 83 GLY A C 1
ATOM 676 O O . GLY A 1 83 ? -6.172 -12.723 2.738 1.00 91.38 83 GLY A O 1
ATOM 677 N N . ASP A 1 84 ? -7.322 -14.367 1.703 1.00 91.56 84 ASP A N 1
ATOM 678 C CA . ASP A 1 84 ? -6.166 -14.956 1.034 1.00 91.56 84 ASP A CA 1
ATOM 679 C C . ASP A 1 84 ? -5.609 -13.994 -0.016 1.00 91.56 84 ASP A C 1
ATOM 681 O O . ASP A 1 84 ? -6.327 -13.486 -0.879 1.00 91.56 84 ASP A O 1
ATOM 685 N N . LYS A 1 85 ? -4.309 -13.711 0.084 1.00 90.44 85 LYS A N 1
ATOM 686 C CA . LYS A 1 85 ? -3.604 -12.868 -0.880 1.00 90.44 85 LYS A CA 1
ATOM 687 C C . LYS A 1 85 ? -3.058 -13.775 -1.982 1.00 90.44 85 LYS A C 1
ATOM 689 O O . LYS A 1 85 ? -2.530 -14.840 -1.651 1.00 90.44 85 LYS A O 1
ATOM 694 N N . PRO A 1 86 ? -3.158 -13.382 -3.262 1.00 89.94 86 PRO A N 1
ATOM 695 C CA . PRO A 1 86 ? -2.545 -14.149 -4.336 1.00 89.94 86 PRO A CA 1
ATOM 696 C C . PRO A 1 86 ? -1.028 -14.272 -4.105 1.00 89.94 86 PRO A C 1
ATOM 698 O O . PRO A 1 86 ? -0.428 -13.391 -3.477 1.00 89.94 86 PRO A O 1
ATOM 701 N N . PRO A 1 87 ? -0.397 -15.362 -4.577 1.00 88.12 87 PRO A N 1
ATOM 702 C CA . PRO A 1 87 ? 1.038 -15.554 -4.422 1.00 88.12 87 PRO A CA 1
ATOM 703 C C . PRO A 1 87 ? 1.799 -14.416 -5.108 1.00 88.12 87 PRO A C 1
ATOM 705 O O . PRO A 1 87 ? 1.484 -14.033 -6.233 1.00 88.12 87 PRO A O 1
ATOM 708 N N . ILE A 1 88 ? 2.810 -13.879 -4.424 1.00 87.19 88 ILE A N 1
ATOM 709 C CA . ILE A 1 88 ? 3.652 -12.810 -4.965 1.00 87.19 88 ILE A CA 1
ATOM 710 C C . ILE A 1 88 ? 4.514 -13.405 -6.087 1.00 87.19 88 ILE A C 1
ATOM 712 O O . ILE A 1 88 ? 5.344 -14.279 -5.832 1.00 87.19 88 ILE A O 1
ATOM 716 N N . THR A 1 89 ? 4.327 -12.944 -7.323 1.00 83.00 89 THR A N 1
ATOM 717 C CA . THR A 1 89 ? 5.218 -13.260 -8.445 1.00 83.00 89 THR A CA 1
ATOM 718 C C . THR A 1 89 ? 6.455 -12.363 -8.374 1.00 83.00 89 THR A C 1
ATOM 720 O O . THR A 1 89 ? 6.372 -11.170 -8.087 1.00 83.00 89 THR A O 1
ATOM 723 N N . ALA A 1 90 ? 7.638 -12.928 -8.620 1.00 75.75 90 ALA A N 1
ATOM 724 C CA . ALA A 1 90 ? 8.900 -12.184 -8.639 1.00 75.75 90 ALA A CA 1
ATOM 725 C C . ALA A 1 90 ? 9.073 -11.399 -9.956 1.00 75.75 90 ALA A C 1
ATOM 727 O O . ALA A 1 90 ? 10.021 -11.603 -10.707 1.00 75.75 90 ALA A O 1
ATOM 728 N N . GLU A 1 91 ? 8.128 -10.514 -10.272 1.00 70.25 91 GLU A N 1
ATOM 729 C CA . GLU A 1 91 ? 8.153 -9.699 -11.495 1.00 70.25 91 GLU A CA 1
ATOM 730 C C . GLU A 1 91 ? 9.120 -8.511 -11.412 1.00 70.25 91 GLU A C 1
ATOM 732 O O . GLU A 1 91 ? 9.421 -7.902 -12.432 1.00 70.25 91 GLU A O 1
ATOM 737 N N . ALA A 1 92 ? 9.659 -8.209 -10.227 1.00 68.00 92 ALA A N 1
ATOM 738 C CA . ALA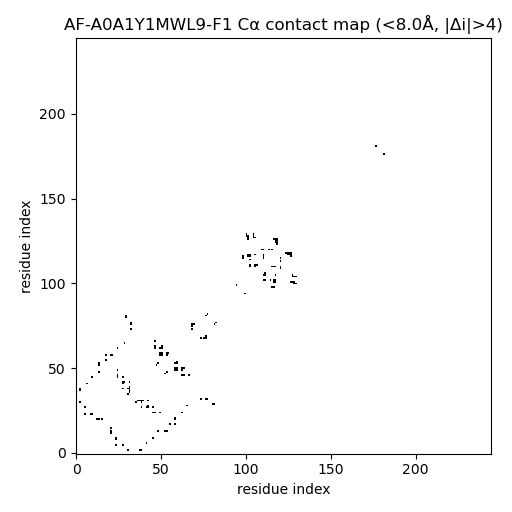 A 1 92 ? 10.533 -7.055 -10.002 1.00 68.00 92 ALA A CA 1
ATOM 739 C C . ALA A 1 92 ? 11.836 -7.086 -10.827 1.00 68.00 92 ALA A C 1
ATOM 741 O O . ALA A 1 92 ? 12.375 -6.033 -11.156 1.00 68.00 92 ALA A O 1
ATOM 742 N N . GLU A 1 93 ? 12.332 -8.274 -11.186 1.00 71.69 93 GLU A N 1
ATOM 743 C CA . GLU A 1 93 ? 13.523 -8.435 -12.038 1.00 71.69 93 GLU A CA 1
ATOM 744 C C . GLU A 1 93 ? 13.176 -8.563 -13.529 1.00 71.69 93 GLU A C 1
ATOM 746 O O . GLU A 1 93 ? 14.057 -8.531 -14.392 1.00 71.69 93 GLU A O 1
ATOM 751 N N . ARG A 1 94 ? 11.888 -8.710 -13.861 1.00 79.75 94 ARG A N 1
ATOM 752 C CA . ARG A 1 94 ? 11.440 -8.861 -15.241 1.00 79.75 94 ARG A CA 1
ATOM 753 C C . ARG A 1 94 ? 11.319 -7.484 -15.880 1.00 79.75 94 ARG A C 1
ATOM 755 O O . ARG A 1 94 ? 10.464 -6.682 -15.525 1.00 79.75 94 ARG A O 1
ATOM 762 N N . LEU A 1 95 ? 12.157 -7.232 -16.879 1.00 79.56 95 LEU A N 1
ATOM 763 C CA . LEU A 1 95 ? 12.030 -6.040 -17.708 1.00 79.56 95 LEU A CA 1
ATOM 764 C C . LEU A 1 95 ? 10.714 -6.078 -18.493 1.00 79.56 95 LEU A C 1
ATOM 766 O O . LEU A 1 95 ? 10.319 -7.118 -19.029 1.00 79.56 95 LEU A O 1
ATOM 770 N N . GLU A 1 96 ? 10.065 -4.920 -18.591 1.00 83.50 96 GLU A N 1
ATOM 771 C CA . GLU A 1 96 ? 8.908 -4.727 -19.461 1.00 83.50 96 GLU A CA 1
ATOM 772 C C . GLU A 1 96 ? 9.285 -5.122 -20.898 1.00 83.50 96 GLU A C 1
ATOM 774 O O . GLU A 1 96 ? 10.342 -4.727 -21.394 1.00 83.50 96 GLU A O 1
ATOM 779 N N . ALA A 1 97 ? 8.429 -5.882 -21.582 1.00 83.19 97 ALA A N 1
ATOM 780 C CA . ALA A 1 97 ? 8.677 -6.364 -22.942 1.00 83.19 97 ALA A CA 1
ATOM 781 C C . ALA A 1 97 ? 9.172 -5.292 -23.944 1.00 83.19 97 ALA A C 1
ATOM 783 O O . ALA A 1 97 ? 10.181 -5.546 -24.605 1.00 83.19 97 ALA A O 1
ATOM 784 N N . PRO A 1 98 ? 8.555 -4.095 -24.051 1.00 83.06 98 PRO A N 1
ATOM 785 C CA . PRO A 1 98 ? 9.046 -3.050 -24.951 1.00 83.06 98 PRO A CA 1
ATOM 786 C C . PRO A 1 98 ? 10.411 -2.493 -24.529 1.00 83.06 98 PRO A C 1
ATOM 788 O O . PRO A 1 98 ? 11.237 -2.181 -25.384 1.00 83.06 98 PRO A O 1
ATOM 791 N N . THR A 1 99 ? 10.683 -2.405 -23.224 1.00 83.94 99 THR A N 1
ATOM 792 C CA . THR A 1 99 ? 11.991 -1.961 -22.721 1.00 83.94 99 THR A CA 1
ATOM 793 C C . THR A 1 99 ? 13.064 -3.007 -23.027 1.00 83.94 99 THR A C 1
ATOM 795 O O . THR A 1 99 ? 14.159 -2.653 -23.458 1.00 83.94 99 THR A O 1
ATOM 798 N N . LEU A 1 100 ? 12.748 -4.296 -22.866 1.00 86.06 100 LEU A N 1
ATOM 799 C CA . LEU A 1 100 ? 13.637 -5.403 -23.215 1.00 86.06 100 LEU A CA 1
ATOM 800 C C . LEU A 1 100 ? 13.977 -5.401 -24.710 1.00 86.06 100 LEU A C 1
ATOM 802 O O . LEU A 1 100 ? 15.144 -5.524 -25.074 1.00 86.06 100 LEU A O 1
ATOM 806 N N . GLU A 1 101 ? 12.977 -5.222 -25.570 1.00 87.00 101 GLU A N 1
ATOM 807 C CA . GLU A 1 101 ? 13.165 -5.118 -27.017 1.00 87.00 101 GLU A CA 1
ATOM 808 C C . GLU A 1 101 ? 14.111 -3.965 -27.382 1.00 87.00 101 GLU A C 1
ATOM 810 O O . GLU A 1 101 ? 15.054 -4.138 -28.161 1.00 87.00 101 GLU A O 1
ATOM 815 N N . GLU A 1 102 ? 13.916 -2.799 -26.764 1.00 87.62 102 GLU A N 1
ATOM 816 C CA . GLU A 1 102 ? 14.792 -1.647 -26.954 1.00 87.62 102 GLU A CA 1
ATOM 817 C C . GLU A 1 102 ? 16.222 -1.921 -26.455 1.00 87.62 102 GLU A C 1
ATOM 819 O O . GLU A 1 102 ? 17.184 -1.511 -27.113 1.00 87.62 102 GLU A O 1
ATOM 824 N N . MET A 1 103 ? 16.392 -2.647 -25.342 1.00 87.38 103 MET A N 1
ATOM 825 C CA . MET A 1 103 ? 17.714 -3.092 -24.880 1.00 87.38 103 MET A CA 1
ATOM 826 C C . MET A 1 103 ? 18.370 -4.032 -25.895 1.00 87.38 103 MET A C 1
ATOM 828 O O . MET A 1 103 ? 19.548 -3.859 -26.204 1.00 87.38 103 MET A O 1
ATOM 832 N N . CYS A 1 104 ? 17.617 -4.975 -26.470 1.00 88.75 104 CYS A N 1
ATOM 833 C CA . CYS A 1 104 ? 18.108 -5.897 -27.496 1.00 88.75 104 CYS A CA 1
ATOM 834 C C . CYS A 1 104 ? 18.550 -5.174 -28.782 1.00 88.75 104 CYS A C 1
ATOM 836 O O . CYS A 1 104 ? 19.542 -5.557 -29.400 1.00 88.75 104 CYS A O 1
ATOM 838 N N . LEU A 1 105 ? 17.862 -4.101 -29.182 1.00 90.00 105 LEU A N 1
ATOM 839 C CA . LEU A 1 105 ? 18.216 -3.305 -30.368 1.00 90.00 105 LEU A CA 1
ATOM 840 C C . LEU A 1 105 ? 19.387 -2.333 -30.147 1.00 90.00 105 LEU A C 1
ATOM 842 O O . LEU A 1 105 ? 19.974 -1.837 -31.119 1.00 90.00 105 LEU A O 1
ATOM 846 N N . ASN A 1 106 ? 19.718 -2.053 -28.885 1.00 89.62 106 ASN A N 1
ATOM 847 C CA . ASN A 1 106 ? 20.797 -1.157 -28.465 1.00 89.62 106 ASN A CA 1
ATOM 848 C C . ASN A 1 106 ? 21.931 -1.896 -27.726 1.00 89.62 106 ASN A C 1
ATOM 850 O O . ASN A 1 106 ? 22.685 -1.272 -26.970 1.00 89.62 106 ASN A O 1
ATOM 854 N N . VAL A 1 107 ? 22.076 -3.208 -27.954 1.00 91.38 107 VAL A N 1
ATOM 855 C CA . VAL A 1 107 ? 23.179 -4.015 -27.406 1.00 91.38 107 VAL A CA 1
ATOM 856 C C . VAL A 1 107 ? 24.522 -3.410 -27.813 1.00 91.38 107 VAL A C 1
ATOM 858 O O . VAL A 1 107 ? 24.742 -3.064 -28.973 1.00 91.38 107 VAL A O 1
ATOM 861 N N . GLY A 1 108 ? 25.421 -3.269 -26.837 1.00 90.00 108 GLY A N 1
ATOM 862 C CA . GLY A 1 108 ? 26.730 -2.634 -27.022 1.00 90.00 108 GLY A CA 1
ATOM 863 C C . GLY A 1 108 ? 26.754 -1.130 -26.724 1.00 90.00 108 GLY A C 1
ATOM 864 O O . GLY A 1 108 ? 27.771 -0.485 -26.961 1.00 90.00 108 GLY A O 1
ATOM 865 N N . THR A 1 109 ? 25.668 -0.563 -26.188 1.00 89.38 109 THR A N 1
ATOM 866 C CA . THR A 1 109 ? 25.618 0.830 -25.705 1.00 89.38 109 THR A CA 1
ATOM 867 C C . THR A 1 109 ? 25.534 0.899 -24.177 1.00 89.38 109 THR A C 1
ATOM 869 O O . THR A 1 109 ? 25.202 -0.081 -23.515 1.00 89.38 109 THR A O 1
ATOM 872 N N . LEU A 1 110 ? 25.780 2.078 -23.587 1.00 88.81 110 LEU A N 1
ATOM 873 C CA . LEU A 1 110 ? 25.631 2.276 -22.134 1.00 88.81 110 LEU A CA 1
ATOM 874 C C . LEU A 1 110 ? 24.194 2.030 -21.632 1.00 88.81 110 LEU A C 1
ATOM 876 O O . LEU A 1 110 ? 24.007 1.768 -20.446 1.00 88.81 110 LEU A O 1
ATOM 880 N N . ALA A 1 111 ? 23.183 2.073 -22.510 1.00 87.75 111 ALA A N 1
ATOM 881 C CA . ALA A 1 111 ? 21.787 1.836 -22.140 1.00 87.75 111 ALA A CA 1
ATOM 882 C C . ALA A 1 111 ? 21.575 0.444 -21.522 1.00 87.75 111 ALA A C 1
ATOM 884 O O . ALA A 1 111 ? 20.900 0.327 -20.501 1.00 87.75 111 ALA A O 1
ATOM 885 N N . THR A 1 112 ? 22.237 -0.587 -22.062 1.00 89.81 112 THR A N 1
ATOM 886 C CA . THR A 1 112 ? 22.132 -1.960 -21.543 1.00 89.81 112 THR A CA 1
ATOM 887 C C . THR A 1 112 ? 22.871 -2.164 -20.223 1.00 89.81 112 THR A C 1
ATOM 889 O O . THR A 1 112 ? 22.555 -3.097 -19.498 1.00 89.81 112 THR A O 1
ATOM 892 N N . ILE A 1 113 ? 23.835 -1.298 -19.889 1.00 89.94 113 ILE A N 1
ATOM 893 C CA . ILE A 1 113 ? 24.544 -1.334 -18.598 1.00 89.94 113 ILE A CA 1
ATOM 894 C C . ILE A 1 113 ? 23.681 -0.702 -17.505 1.00 89.94 113 ILE A C 1
ATOM 896 O O . ILE A 1 113 ? 23.592 -1.227 -16.401 1.00 89.94 113 ILE A O 1
ATOM 900 N N . TYR A 1 114 ? 23.021 0.415 -17.818 1.00 88.44 114 TYR A N 1
ATOM 901 C CA . TYR A 1 114 ? 22.133 1.094 -16.875 1.00 88.44 114 TYR A CA 1
ATOM 902 C C . TYR A 1 114 ? 20.745 0.457 -16.773 1.00 88.44 114 TYR A C 1
ATOM 904 O O . TYR A 1 114 ? 19.991 0.840 -15.883 1.00 88.44 114 TYR A O 1
ATOM 912 N N . LEU A 1 115 ? 20.405 -0.477 -17.670 1.00 87.69 115 LEU A N 1
ATOM 913 C CA . LEU A 1 115 ? 19.073 -1.080 -17.785 1.00 87.69 115 LEU A CA 1
ATOM 914 C C . LEU A 1 115 ? 17.967 -0.014 -17.865 1.00 87.69 115 LEU A C 1
ATOM 916 O O . LEU A 1 115 ? 16.895 -0.153 -17.280 1.00 87.69 115 LEU A O 1
ATOM 920 N N . LYS A 1 116 ? 18.242 1.082 -18.586 1.00 86.62 116 LYS A N 1
ATOM 921 C CA . LYS A 1 116 ? 17.291 2.179 -18.803 1.00 86.62 116 LYS A CA 1
ATOM 922 C C . LYS A 1 116 ? 17.116 2.462 -20.294 1.00 86.62 116 LYS A C 1
ATOM 924 O O . LYS A 1 116 ? 18.092 2.328 -21.034 1.00 86.62 116 LYS A O 1
ATOM 929 N N . PRO A 1 117 ? 15.925 2.915 -20.739 1.00 86.94 117 PRO A N 1
ATOM 930 C CA . PRO A 1 117 ? 15.667 3.254 -22.140 1.00 86.94 117 PRO A CA 1
ATOM 931 C C . PRO A 1 117 ? 16.719 4.204 -22.714 1.00 86.94 117 PRO A C 1
ATOM 933 O O . PRO A 1 117 ? 17.224 5.081 -22.003 1.00 86.94 117 PRO A O 1
ATOM 936 N N . VAL A 1 118 ? 17.020 4.091 -24.010 1.00 88.19 118 VAL A N 1
ATOM 937 C CA . VAL A 1 118 ? 18.140 4.808 -24.642 1.00 88.19 118 VAL A CA 1
ATOM 938 C C . VAL A 1 118 ? 17.994 6.324 -24.512 1.00 88.19 118 VAL A C 1
ATOM 940 O O . VAL A 1 118 ? 18.990 7.021 -24.350 1.00 88.19 118 VAL A O 1
ATOM 943 N N . GLN A 1 119 ? 16.755 6.826 -24.494 1.00 88.19 119 GLN A N 1
ATOM 944 C CA . GLN A 1 119 ? 16.429 8.244 -24.298 1.00 88.19 119 GLN A CA 1
ATOM 945 C C . GLN A 1 119 ? 16.907 8.795 -22.955 1.00 88.19 119 GLN A C 1
ATOM 947 O O . GLN A 1 119 ? 17.291 9.958 -22.853 1.00 88.19 119 GLN A O 1
ATOM 952 N N . THR A 1 120 ? 16.878 7.963 -21.913 1.00 88.25 120 THR A N 1
ATOM 953 C CA . THR A 1 120 ? 17.246 8.382 -20.555 1.00 88.25 120 THR A CA 1
ATOM 954 C C . THR A 1 120 ? 18.755 8.538 -20.401 1.00 88.25 120 THR A C 1
ATOM 956 O O . THR A 1 120 ? 19.212 9.386 -19.639 1.00 88.25 120 THR A O 1
ATOM 959 N N . VAL A 1 121 ? 19.524 7.744 -21.151 1.00 86.50 121 VAL A N 1
ATOM 960 C CA . VAL A 1 121 ? 20.990 7.762 -21.134 1.00 86.50 121 VAL A CA 1
ATOM 961 C C . VAL A 1 121 ? 21.530 8.747 -22.174 1.00 86.50 121 VAL A C 1
ATOM 963 O O . VAL A 1 121 ? 22.484 9.476 -21.909 1.00 86.50 121 VAL A O 1
ATOM 966 N N . PHE A 1 122 ? 20.891 8.826 -23.342 1.00 88.88 122 PHE A N 1
ATOM 967 C CA . PHE A 1 122 ? 21.310 9.643 -24.475 1.00 88.88 122 PHE A CA 1
ATOM 968 C C . PHE A 1 122 ? 20.159 10.528 -24.964 1.00 88.88 122 PHE A C 1
ATOM 970 O O . PHE A 1 122 ? 19.290 10.091 -25.716 1.00 88.88 122 PHE A O 1
ATOM 977 N N . ARG A 1 123 ? 20.205 11.815 -24.604 1.00 86.81 123 ARG A N 1
ATOM 978 C CA . ARG A 1 123 ? 19.152 12.804 -24.920 1.00 86.81 123 ARG A CA 1
ATOM 979 C C . ARG A 1 123 ? 18.873 12.991 -26.420 1.00 86.81 123 ARG A C 1
ATOM 981 O O . ARG A 1 123 ? 17.806 13.469 -26.779 1.00 86.81 123 ARG A O 1
ATOM 988 N N . SER A 1 124 ? 19.841 12.682 -27.284 1.00 84.81 124 SER A N 1
ATOM 989 C CA . SER A 1 124 ? 19.752 12.847 -28.744 1.00 84.81 124 SER A CA 1
ATOM 990 C C . SER A 1 124 ? 19.547 11.537 -29.506 1.00 84.81 124 SER A C 1
ATOM 992 O O . SER A 1 124 ? 19.374 11.562 -30.728 1.00 84.81 124 SER A O 1
ATOM 994 N N . ALA A 1 125 ? 19.589 10.389 -28.821 1.00 83.69 125 ALA A N 1
ATOM 995 C CA . ALA A 1 125 ? 19.324 9.110 -29.462 1.00 83.69 125 ALA A CA 1
ATOM 996 C C . ALA A 1 125 ? 17.856 9.049 -29.903 1.00 83.69 125 ALA A C 1
ATOM 998 O O . ALA A 1 125 ? 17.030 9.826 -29.440 1.00 83.69 125 ALA A O 1
ATOM 999 N N . ARG A 1 126 ? 17.502 8.124 -30.795 1.00 85.00 126 ARG A N 1
ATOM 1000 C CA . ARG A 1 126 ? 16.100 7.816 -31.121 1.00 85.00 126 ARG A CA 1
ATOM 1001 C C . ARG A 1 126 ? 15.788 6.408 -30.624 1.00 85.00 126 ARG A C 1
ATOM 1003 O O . ARG A 1 126 ? 16.649 5.540 -30.794 1.00 85.00 126 ARG A O 1
ATOM 1010 N N . PRO A 1 127 ? 14.608 6.164 -30.028 1.00 84.00 127 PRO A N 1
ATOM 1011 C CA . PRO A 1 127 ? 14.243 4.818 -29.616 1.00 84.00 127 PRO A CA 1
ATOM 1012 C C . PRO A 1 127 ? 14.138 3.936 -30.862 1.00 84.00 127 PRO A C 1
ATOM 1014 O O . PRO A 1 127 ? 13.565 4.338 -31.879 1.00 84.00 127 PRO A O 1
ATOM 1017 N N . ARG A 1 128 ? 14.732 2.747 -30.793 1.00 83.62 128 ARG A N 1
ATOM 1018 C CA . ARG A 1 128 ? 14.651 1.741 -31.854 1.00 83.62 128 ARG A CA 1
ATOM 1019 C C . ARG A 1 128 ? 13.525 0.778 -31.505 1.00 83.62 128 ARG A C 1
ATOM 1021 O O . ARG A 1 128 ? 13.407 0.386 -30.352 1.00 83.62 128 ARG A O 1
ATOM 1028 N N . LYS A 1 129 ? 12.718 0.419 -32.500 1.00 84.75 129 LYS A N 1
ATOM 1029 C CA . LYS A 1 129 ? 11.631 -0.559 -32.383 1.00 84.75 129 LYS A CA 1
ATOM 1030 C C . LYS A 1 129 ? 11.736 -1.564 -33.519 1.00 84.75 129 LYS A C 1
ATOM 1032 O O . LYS A 1 129 ? 12.161 -1.195 -34.622 1.00 84.75 129 LYS A O 1
ATOM 1037 N N . LEU A 1 130 ? 11.361 -2.807 -33.255 1.00 82.88 130 LEU A N 1
ATOM 1038 C CA . LEU A 1 130 ? 11.254 -3.837 -34.272 1.00 82.88 130 LEU A CA 1
ATOM 1039 C C . LEU A 1 130 ? 10.173 -3.440 -35.276 1.00 82.88 130 LEU A C 1
ATOM 1041 O O . LEU A 1 130 ? 9.149 -2.848 -34.941 1.00 82.88 130 LEU A O 1
ATOM 1045 N N . GLN A 1 131 ? 10.443 -3.732 -36.543 1.00 85.00 131 GLN A N 1
ATOM 1046 C CA . GLN A 1 131 ? 9.450 -3.583 -37.597 1.00 85.00 131 GLN A CA 1
ATOM 1047 C C . GLN A 1 131 ? 8.515 -4.793 -37.564 1.00 85.00 131 GLN A C 1
ATOM 1049 O O . GLN A 1 131 ? 8.966 -5.926 -37.371 1.00 85.00 131 GLN A O 1
ATOM 1054 N N . GLU A 1 132 ? 7.226 -4.561 -37.798 1.00 82.75 132 GLU A N 1
ATOM 1055 C CA . GLU A 1 132 ? 6.246 -5.637 -37.926 1.00 82.75 132 GLU A CA 1
ATOM 1056 C C . GLU A 1 132 ? 6.631 -6.545 -39.099 1.00 82.75 132 GLU A C 1
ATOM 1058 O O . GLU A 1 132 ? 6.728 -6.108 -40.247 1.00 82.75 132 GLU A O 1
ATOM 1063 N N . SER A 1 133 ? 6.865 -7.823 -38.813 1.00 85.12 133 SER A N 1
ATOM 1064 C CA . SER A 1 133 ? 7.172 -8.828 -39.828 1.00 85.12 133 SER A CA 1
ATOM 1065 C C . SER A 1 133 ? 6.405 -10.120 -39.544 1.00 85.12 133 SER A C 1
ATOM 1067 O O . SER A 1 133 ? 6.084 -10.391 -38.388 1.00 85.12 133 SER A O 1
ATOM 1069 N N . PRO A 1 134 ? 6.130 -10.965 -40.556 1.00 81.62 134 PRO A N 1
ATOM 1070 C CA . PRO A 1 134 ? 5.478 -12.260 -40.339 1.00 81.62 134 PRO A CA 1
ATOM 1071 C C . PRO A 1 134 ? 6.253 -13.209 -39.407 1.00 81.62 134 PRO A C 1
ATOM 1073 O O . PRO A 1 134 ? 5.675 -14.161 -38.894 1.00 81.62 134 PRO A O 1
ATOM 1076 N N . ALA A 1 135 ? 7.550 -12.957 -39.196 1.00 79.94 135 ALA A N 1
ATOM 1077 C CA . ALA A 1 135 ? 8.408 -13.698 -38.275 1.00 79.94 135 ALA A CA 1
ATOM 1078 C C . ALA A 1 135 ? 8.423 -13.111 -36.851 1.00 79.94 135 ALA A C 1
ATOM 1080 O O . ALA A 1 135 ? 8.963 -13.739 -35.939 1.00 79.94 135 ALA A O 1
ATOM 1081 N N . LEU A 1 136 ? 7.852 -11.916 -36.646 1.00 80.00 136 LEU A N 1
ATOM 1082 C CA . LEU A 1 136 ? 7.769 -11.291 -35.334 1.00 80.00 136 LEU A CA 1
ATOM 1083 C C . LEU A 1 136 ? 6.818 -12.112 -34.464 1.00 80.00 136 LEU A C 1
ATOM 1085 O O . LEU A 1 136 ? 5.610 -12.171 -34.708 1.00 80.00 136 LEU A O 1
ATOM 1089 N N . GLN A 1 137 ? 7.374 -12.745 -33.433 1.00 77.06 137 GLN A N 1
ATOM 1090 C CA . GLN A 1 137 ? 6.581 -13.378 -32.393 1.00 77.06 137 GLN A CA 1
ATOM 1091 C C . GLN A 1 137 ? 5.837 -12.277 -31.649 1.00 77.06 137 GLN A C 1
ATOM 1093 O O . GLN A 1 137 ? 6.389 -11.611 -30.776 1.00 77.06 137 GLN A O 1
ATOM 1098 N N . LYS A 1 138 ? 4.570 -12.076 -32.009 1.00 73.56 138 LYS A N 1
ATOM 1099 C CA . LYS A 1 138 ? 3.661 -11.259 -31.215 1.00 73.56 138 LYS A CA 1
ATOM 1100 C C . LYS A 1 138 ? 3.600 -11.934 -29.859 1.00 73.56 138 LYS A C 1
ATOM 1102 O O . LYS A 1 138 ? 3.093 -13.052 -29.765 1.00 73.56 138 LYS A O 1
ATOM 1107 N N . GLN A 1 139 ? 4.186 -11.301 -28.847 1.00 64.69 139 GLN A N 1
ATOM 1108 C CA . GLN A 1 139 ? 4.051 -11.758 -27.476 1.00 64.69 139 GLN A CA 1
ATOM 1109 C C . GLN A 1 139 ? 2.565 -11.693 -27.145 1.00 64.69 139 GLN A C 1
ATOM 1111 O O . GLN A 1 139 ? 2.029 -10.649 -26.783 1.00 64.69 139 GLN A O 1
ATOM 1116 N N . ASN A 1 140 ? 1.877 -12.810 -27.355 1.00 58.31 140 ASN A N 1
ATOM 1117 C CA . ASN A 1 140 ? 0.515 -13.004 -26.922 1.00 58.31 140 ASN A CA 1
ATOM 1118 C C . ASN A 1 140 ? 0.621 -13.207 -25.413 1.00 58.31 140 ASN A C 1
ATOM 1120 O O . ASN A 1 140 ? 0.665 -14.334 -24.927 1.00 58.31 140 ASN A O 1
ATOM 1124 N N . LEU A 1 141 ? 0.801 -12.102 -24.687 1.00 53.22 141 LEU A N 1
ATOM 1125 C CA . LEU A 1 141 ? 0.671 -12.057 -23.241 1.00 53.22 141 LEU A CA 1
ATOM 1126 C C . LEU A 1 141 ? -0.814 -12.258 -22.935 1.00 53.22 141 LEU A C 1
ATOM 1128 O O . LEU A 1 141 ? -1.525 -11.344 -22.529 1.00 53.22 141 LEU A O 1
ATOM 1132 N N . LEU A 1 142 ? -1.275 -13.494 -23.121 1.00 46.34 142 LEU A N 1
ATOM 1133 C CA . LEU A 1 142 ? -2.195 -14.082 -22.175 1.00 46.34 142 LEU A CA 1
ATOM 1134 C C . LEU A 1 142 ? -1.433 -14.059 -20.847 1.00 46.34 142 LEU A C 1
ATOM 1136 O O . LEU A 1 142 ? -0.708 -14.986 -20.499 1.00 46.34 142 LEU A O 1
ATOM 1140 N N . VAL A 1 143 ? -1.553 -12.943 -20.125 1.00 47.47 143 VAL A N 1
ATOM 1141 C CA . VAL A 1 143 ? -1.684 -13.050 -18.677 1.00 47.47 143 VAL A CA 1
ATOM 1142 C C . VAL A 1 143 ? -2.729 -14.137 -18.494 1.00 47.47 143 VAL A C 1
ATOM 1144 O O . VAL A 1 143 ? -3.770 -14.076 -19.151 1.00 47.47 143 VAL A O 1
ATOM 1147 N N . ASP A 1 144 ? -2.385 -15.164 -17.733 1.00 43.16 144 ASP A N 1
ATOM 1148 C CA . ASP A 1 144 ? -3.229 -16.306 -17.416 1.00 43.16 144 ASP A CA 1
ATOM 1149 C C . ASP A 1 144 ? -4.472 -15.787 -16.668 1.00 43.16 144 ASP A C 1
ATOM 1151 O O . ASP A 1 144 ? -4.576 -15.805 -15.448 1.00 43.16 144 ASP A O 1
ATOM 1155 N N . ALA A 1 145 ? -5.379 -15.165 -17.414 1.00 45.41 145 ALA A N 1
ATOM 1156 C CA . ALA A 1 145 ? -6.690 -14.771 -16.982 1.00 45.41 145 ALA A CA 1
ATOM 1157 C C . ALA A 1 145 ? -7.508 -16.040 -17.131 1.00 45.41 145 ALA A C 1
ATOM 1159 O O . ALA A 1 145 ? -7.918 -16.376 -18.242 1.00 45.41 145 ALA A O 1
ATOM 1160 N N . ASP A 1 146 ? -7.634 -16.759 -16.015 1.00 43.44 146 ASP A N 1
ATOM 1161 C CA . ASP A 1 146 ? -8.664 -17.749 -15.716 1.00 43.44 146 ASP A CA 1
ATOM 1162 C C . ASP A 1 146 ? -9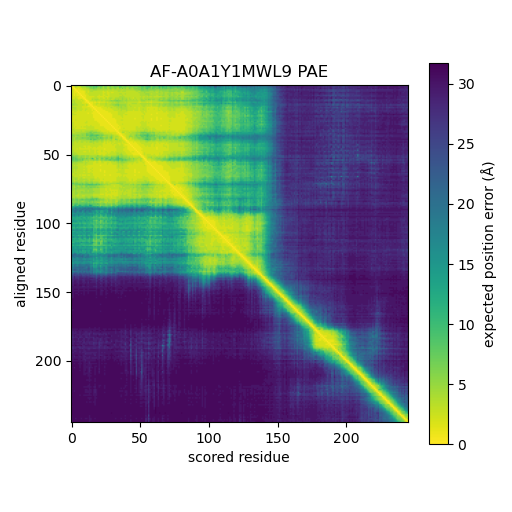.465 -18.186 -16.945 1.00 43.44 146 ASP A C 1
ATOM 1164 O O . ASP A 1 146 ? -10.375 -17.487 -17.409 1.00 43.44 146 ASP A O 1
ATOM 1168 N N . ASN A 1 147 ? -9.123 -19.363 -17.464 1.00 44.72 147 ASN A N 1
ATOM 1169 C CA . ASN A 1 147 ? -9.630 -19.957 -18.698 1.00 44.72 147 ASN A CA 1
ATOM 1170 C C . ASN A 1 147 ? -11.125 -20.369 -18.629 1.00 44.72 147 ASN A C 1
ATOM 1172 O O . ASN A 1 147 ? -11.507 -21.466 -19.032 1.00 44.72 147 ASN A O 1
ATOM 1176 N N . GLN A 1 148 ? -11.996 -19.507 -18.093 1.00 48.31 148 GLN A N 1
ATOM 1177 C CA . GLN A 1 148 ? -13.434 -19.736 -17.953 1.00 48.31 148 GLN A CA 1
ATOM 1178 C C . GLN A 1 148 ? -14.357 -18.555 -18.308 1.00 48.31 148 GLN A C 1
ATOM 1180 O O . GLN A 1 148 ? -15.570 -18.728 -18.193 1.00 48.31 148 GLN A O 1
ATOM 1185 N N . LYS A 1 149 ? -13.889 -17.380 -18.772 1.00 51.38 149 LYS A N 1
ATOM 1186 C CA . LYS A 1 149 ? -14.814 -16.233 -18.986 1.00 51.38 149 LYS A CA 1
ATOM 1187 C C . LYS A 1 149 ? -14.867 -15.538 -20.352 1.00 51.38 149 LYS A C 1
ATOM 1189 O O . LYS A 1 149 ? -15.597 -14.559 -20.464 1.00 51.38 149 LYS A O 1
ATOM 1194 N N . SER A 1 150 ? -14.235 -16.027 -21.418 1.00 44.62 150 SER A N 1
ATOM 1195 C CA . SER A 1 150 ? -14.239 -15.286 -22.701 1.00 44.62 150 SER A CA 1
ATOM 1196 C C . SER A 1 150 ? -14.556 -16.104 -23.959 1.00 44.62 150 SER A C 1
ATOM 1198 O O . SER A 1 150 ? -14.079 -15.781 -25.042 1.00 44.62 150 SER A O 1
ATOM 1200 N N . ILE A 1 151 ? -15.448 -17.102 -23.877 1.00 47.97 151 ILE A N 1
ATOM 1201 C CA . ILE A 1 151 ? -16.002 -17.753 -25.087 1.00 47.97 151 ILE A CA 1
ATOM 1202 C C . ILE A 1 151 ? -17.127 -16.943 -25.766 1.00 47.97 151 ILE A C 1
ATOM 1204 O O . ILE A 1 151 ? -17.683 -17.364 -26.777 1.00 47.97 151 ILE A O 1
ATOM 1208 N N . SER A 1 152 ? -17.466 -15.757 -25.253 1.00 47.06 152 SER A N 1
ATOM 1209 C CA . SER A 1 152 ? -18.596 -14.954 -25.732 1.00 47.06 152 SER A CA 1
ATOM 1210 C C . SER A 1 152 ? -18.193 -13.540 -26.151 1.00 47.06 152 SER A C 1
ATOM 1212 O O . SER A 1 152 ? -18.746 -12.569 -25.643 1.00 47.06 152 SER A O 1
ATOM 1214 N N . MET A 1 153 ? -17.225 -13.388 -27.063 1.00 49.47 153 MET A N 1
ATOM 1215 C CA . MET A 1 153 ? -17.045 -12.106 -27.763 1.00 49.47 153 MET A CA 1
ATOM 1216 C C . MET A 1 153 ? -16.277 -12.214 -29.092 1.00 49.47 153 MET A C 1
ATOM 1218 O O . MET A 1 153 ? -15.397 -11.407 -29.374 1.00 49.47 153 MET A O 1
ATOM 1222 N N . PHE A 1 154 ? -16.595 -13.191 -29.946 1.00 38.84 154 PHE A N 1
ATOM 1223 C CA . PHE A 1 154 ? -16.144 -13.145 -31.343 1.00 38.84 154 PHE A CA 1
ATOM 1224 C C . PHE A 1 154 ? -17.347 -13.161 -32.283 1.00 38.84 154 PHE A C 1
ATOM 1226 O O . PHE A 1 154 ? -17.916 -14.202 -32.604 1.00 38.84 154 PHE A O 1
ATOM 1233 N N . GLY A 1 155 ? -17.773 -11.958 -32.670 1.00 40.75 155 GLY A N 1
ATOM 1234 C CA . GLY A 1 155 ? -18.861 -11.739 -33.608 1.00 40.75 155 GLY A CA 1
ATOM 1235 C C . GLY A 1 155 ? -18.481 -12.155 -35.028 1.00 40.75 155 GLY A C 1
ATOM 1236 O O . GLY A 1 155 ? -17.627 -11.539 -35.663 1.00 40.75 155 GLY A O 1
ATOM 1237 N N . ARG A 1 156 ? -19.193 -13.151 -35.559 1.00 40.38 156 ARG A N 1
ATOM 1238 C CA . ARG A 1 156 ? -19.434 -13.318 -36.996 1.00 40.38 156 ARG A CA 1
ATOM 1239 C C . ARG A 1 156 ? -20.920 -13.644 -37.175 1.00 40.38 156 ARG A C 1
ATOM 1241 O O . ARG A 1 156 ? -21.456 -14.477 -36.456 1.00 40.38 156 ARG A O 1
ATOM 1248 N N . GLY A 1 157 ? -21.580 -12.871 -38.036 1.00 41.16 157 GLY A N 1
ATOM 1249 C CA . GLY A 1 157 ? -23.013 -12.573 -37.976 1.00 41.16 157 GLY A CA 1
ATOM 1250 C C . GLY A 1 157 ? -24.001 -13.729 -38.166 1.00 41.16 157 GLY A C 1
ATOM 1251 O O . GLY A 1 157 ? -23.733 -14.699 -38.868 1.00 41.16 157 GLY A O 1
ATOM 1252 N N . GLY A 1 158 ? -25.187 -13.536 -37.578 1.00 37.41 158 GLY A N 1
ATOM 1253 C CA . GLY A 1 158 ? -26.377 -14.367 -37.760 1.00 37.41 158 GLY A CA 1
ATOM 1254 C C . GLY A 1 158 ? -27.470 -14.053 -36.730 1.00 37.41 158 GLY A C 1
ATOM 1255 O O . GLY A 1 158 ? -27.452 -14.634 -35.660 1.00 37.41 158 GLY A O 1
ATOM 1256 N N . GLN A 1 159 ? -28.382 -13.139 -37.092 1.00 37.94 159 GLN A N 1
ATOM 1257 C CA . GLN A 1 159 ? -29.747 -12.871 -36.574 1.00 37.94 159 GLN A CA 1
ATOM 1258 C C . GLN A 1 159 ? -30.016 -12.687 -35.052 1.00 37.94 159 GLN A C 1
ATOM 1260 O O . GLN A 1 159 ? -29.584 -13.482 -34.225 1.00 37.94 159 GLN A O 1
ATOM 1265 N N . PRO A 1 160 ? -30.834 -11.683 -34.660 1.00 39.72 160 PRO A N 1
ATOM 1266 C CA . PRO A 1 160 ? -31.253 -11.503 -33.273 1.00 39.72 160 PRO A CA 1
ATOM 1267 C C . PRO A 1 160 ? -32.404 -12.459 -32.925 1.00 39.72 160 PRO A C 1
ATOM 1269 O O . PRO A 1 160 ? -33.530 -12.284 -33.389 1.00 39.72 160 PRO A O 1
ATOM 1272 N N . THR A 1 161 ? -32.160 -13.451 -32.070 1.00 41.78 161 THR A N 1
ATOM 1273 C CA . THR A 1 161 ? -33.246 -14.149 -31.368 1.00 41.78 161 THR A CA 1
ATOM 1274 C C . THR A 1 161 ? -33.580 -13.379 -30.093 1.00 41.78 161 THR A C 1
ATOM 1276 O O . THR A 1 161 ? -32.781 -13.357 -29.157 1.00 41.78 161 THR A O 1
ATOM 1279 N N . ASN A 1 162 ? -34.755 -12.747 -30.053 1.00 42.31 162 ASN A N 1
ATOM 1280 C CA . ASN A 1 162 ? -35.357 -12.229 -28.824 1.00 42.31 162 ASN A CA 1
ATOM 1281 C C . ASN A 1 162 ? -35.571 -13.395 -27.847 1.00 42.31 162 ASN A C 1
ATOM 1283 O O . ASN A 1 162 ? -36.445 -14.233 -28.062 1.00 42.31 162 ASN A O 1
ATOM 1287 N N . ILE A 1 163 ? -34.765 -13.463 -26.788 1.00 47.72 163 ILE A N 1
ATOM 1288 C CA . ILE A 1 163 ? -34.992 -14.378 -25.669 1.00 47.72 163 ILE A CA 1
ATOM 1289 C C . ILE A 1 163 ? -35.941 -13.665 -24.705 1.00 47.72 163 ILE A C 1
ATOM 1291 O O . ILE A 1 163 ? -35.544 -12.757 -23.979 1.00 47.72 163 ILE A O 1
ATOM 1295 N N . ASP A 1 164 ? -37.210 -14.060 -24.733 1.00 44.09 164 ASP A N 1
ATOM 1296 C CA . ASP A 1 164 ? -38.247 -13.573 -23.827 1.00 44.09 164 ASP A CA 1
ATOM 1297 C C . ASP A 1 164 ? -38.148 -14.324 -22.484 1.00 44.09 164 ASP A C 1
ATOM 1299 O O . ASP A 1 164 ? -38.475 -15.509 -22.382 1.00 44.09 164 ASP A O 1
ATOM 1303 N N . LEU A 1 165 ? -37.646 -13.653 -21.440 1.00 48.31 165 LEU A N 1
ATOM 1304 C CA . LEU A 1 165 ? -37.446 -14.225 -20.096 1.00 48.31 165 LEU A CA 1
ATOM 1305 C C . LEU A 1 165 ? -38.752 -14.419 -19.299 1.00 48.31 165 LEU A C 1
ATOM 1307 O O . LEU A 1 165 ? -38.709 -14.829 -18.141 1.00 48.31 165 LEU A O 1
ATOM 1311 N N . ARG A 1 166 ? -39.924 -14.141 -19.884 1.00 46.41 166 ARG A N 1
ATOM 1312 C CA . ARG A 1 166 ? -41.214 -14.183 -19.170 1.00 46.41 166 ARG A CA 1
ATOM 1313 C C . ARG A 1 166 ? -41.921 -15.536 -19.199 1.00 46.41 166 ARG A C 1
ATOM 1315 O O . ARG A 1 166 ? -42.933 -15.694 -18.525 1.00 46.41 166 ARG A O 1
ATOM 1322 N N . SER A 1 167 ? -41.401 -16.516 -19.935 1.00 46.81 167 SER A N 1
ATOM 1323 C CA . SER A 1 167 ? -42.037 -17.829 -20.072 1.00 46.81 167 SER A CA 1
ATOM 1324 C C . SER A 1 167 ? -41.100 -18.959 -19.661 1.00 46.81 167 SER A C 1
ATOM 1326 O O . SER A 1 167 ? -40.658 -19.764 -20.480 1.00 46.81 167 SER A O 1
ATOM 1328 N N . ARG A 1 168 ? -40.818 -19.059 -18.361 1.00 38.84 168 ARG A N 1
ATOM 1329 C CA . ARG A 1 168 ? -40.347 -20.316 -17.777 1.00 38.84 168 ARG A CA 1
ATOM 1330 C C . ARG A 1 168 ? -41.203 -20.657 -16.562 1.00 38.84 168 ARG A C 1
ATOM 1332 O O . ARG A 1 168 ? -40.881 -20.311 -15.434 1.00 38.84 168 ARG A O 1
ATOM 1339 N N . ASN A 1 169 ? -42.312 -21.345 -16.831 1.00 42.47 169 ASN A N 1
ATOM 1340 C CA . ASN A 1 169 ? -43.060 -22.073 -15.814 1.00 42.47 169 ASN A CA 1
ATOM 1341 C C . ASN A 1 169 ? -42.206 -23.248 -15.314 1.00 42.47 169 ASN A C 1
ATOM 1343 O O . ASN A 1 169 ? -41.995 -24.216 -16.043 1.00 42.47 169 ASN A O 1
ATOM 1347 N N . ALA A 1 170 ? -41.756 -23.167 -14.064 1.00 36.00 170 ALA A N 1
ATOM 1348 C CA . ALA A 1 170 ? -41.358 -24.312 -13.252 1.00 36.00 170 ALA A CA 1
ATOM 1349 C C . ALA A 1 170 ? -41.783 -24.036 -11.798 1.00 36.00 170 ALA A C 1
ATOM 1351 O O . ALA A 1 170 ? -41.311 -23.089 -11.176 1.00 36.00 170 ALA A O 1
ATOM 1352 N N . ALA A 1 171 ? -42.724 -24.835 -11.295 1.00 35.91 171 ALA A N 1
ATOM 1353 C CA . ALA A 1 171 ? -43.191 -24.844 -9.906 1.00 35.91 171 ALA A CA 1
ATOM 1354 C C . ALA A 1 171 ? -42.342 -25.830 -9.056 1.00 35.91 171 ALA A C 1
ATOM 1356 O O . ALA A 1 171 ? -41.505 -26.537 -9.616 1.00 35.91 171 ALA A O 1
ATOM 1357 N N . PRO A 1 172 ? -42.564 -25.952 -7.734 1.00 45.81 172 PRO A N 1
ATOM 1358 C CA . PRO A 1 172 ? -41.982 -25.108 -6.695 1.00 45.81 172 PRO A CA 1
ATOM 1359 C C . PRO A 1 172 ? -41.005 -25.891 -5.790 1.00 45.81 172 PRO A C 1
ATOM 1361 O O . PRO A 1 172 ? -41.159 -27.092 -5.575 1.00 45.81 172 PRO A O 1
ATOM 1364 N N . ALA A 1 173 ? -40.031 -25.197 -5.196 1.00 33.72 173 ALA A N 1
ATOM 1365 C CA . ALA A 1 173 ? -39.266 -25.692 -4.050 1.00 33.72 173 ALA A CA 1
ATOM 1366 C C . ALA A 1 173 ? -39.115 -24.562 -3.017 1.00 33.72 173 ALA A C 1
ATOM 1368 O O . ALA A 1 173 ? -38.704 -23.454 -3.350 1.00 33.72 173 ALA A O 1
ATOM 1369 N N . ASN A 1 174 ? -39.539 -24.868 -1.790 1.00 44.53 174 ASN A N 1
ATOM 1370 C CA . ASN A 1 174 ? -39.753 -23.990 -0.639 1.00 44.53 174 ASN A CA 1
ATOM 1371 C C . ASN A 1 174 ? -38.550 -23.122 -0.237 1.00 44.53 174 ASN A C 1
ATOM 1373 O O . ASN A 1 174 ? -37.435 -23.626 -0.123 1.00 44.53 174 ASN A O 1
ATOM 1377 N N . GLY A 1 175 ? -38.824 -21.861 0.118 1.00 44.75 175 GLY A N 1
ATOM 1378 C CA . GLY A 1 175 ? -37.871 -20.964 0.777 1.00 44.75 175 GLY A CA 1
ATOM 1379 C C . GLY A 1 175 ? -38.166 -19.489 0.512 1.00 44.75 175 GLY A C 1
ATOM 1380 O O . GLY A 1 175 ? -37.404 -18.827 -0.186 1.00 44.75 175 GLY A O 1
ATOM 1381 N N . GLU A 1 176 ? -39.291 -18.980 1.020 1.00 45.31 176 GLU A N 1
ATOM 1382 C CA . GLU A 1 176 ? -39.671 -17.566 0.918 1.00 45.31 176 GLU A CA 1
ATOM 1383 C C . GLU A 1 176 ? -38.727 -16.671 1.735 1.00 45.31 176 GLU A C 1
ATOM 1385 O O . GLU A 1 176 ? -38.775 -16.633 2.961 1.00 45.31 176 GLU A O 1
ATOM 1390 N N . GLY A 1 177 ? -37.888 -15.911 1.034 1.00 51.34 177 GLY A N 1
ATOM 1391 C CA . GLY A 1 177 ? -37.206 -14.727 1.549 1.00 51.34 177 GLY A CA 1
ATOM 1392 C C . GLY A 1 177 ? -37.462 -13.578 0.586 1.00 51.34 177 GLY A C 1
ATOM 1393 O O . GLY A 1 177 ? -36.700 -13.369 -0.356 1.00 51.34 177 GLY A O 1
ATOM 1394 N N . ASN A 1 178 ? -38.580 -12.876 0.767 1.00 67.50 178 ASN A N 1
ATOM 1395 C CA . ASN A 1 178 ? -38.968 -11.778 -0.106 1.00 67.50 178 ASN A CA 1
ATOM 1396 C C . ASN A 1 178 ? -38.113 -10.548 0.243 1.00 67.50 178 ASN A C 1
ATOM 1398 O O . ASN A 1 178 ? -38.329 -9.902 1.267 1.00 67.50 178 ASN A O 1
ATOM 1402 N N . LEU A 1 179 ? -37.104 -10.243 -0.579 1.00 64.25 179 LEU A N 1
ATOM 1403 C CA . LEU A 1 179 ? -36.118 -9.175 -0.333 1.00 64.25 179 LEU A CA 1
ATOM 1404 C C . LEU A 1 179 ? -36.777 -7.799 -0.097 1.00 64.25 179 LEU A C 1
ATOM 1406 O O . LEU A 1 179 ? -36.274 -6.972 0.659 1.00 64.25 179 LEU A O 1
ATOM 1410 N N . SER A 1 180 ? -37.944 -7.580 -0.705 1.00 64.31 180 SER A N 1
ATOM 1411 C CA . SER A 1 180 ? -38.779 -6.389 -0.533 1.00 64.31 180 SER A CA 1
ATOM 1412 C C . SER A 1 180 ? -39.445 -6.283 0.843 1.00 64.31 180 SER A C 1
ATOM 1414 O O . SER A 1 180 ? -39.809 -5.192 1.262 1.00 64.31 180 SER A O 1
ATOM 1416 N N . GLN A 1 181 ? -39.599 -7.392 1.562 1.00 69.56 181 GLN A N 1
ATOM 1417 C CA . GLN A 1 181 ? -40.152 -7.399 2.915 1.00 69.56 181 GLN A CA 1
ATOM 1418 C C . GLN A 1 181 ? -39.057 -7.091 3.945 1.00 69.56 181 GLN A C 1
ATOM 1420 O O . GLN A 1 181 ? -39.254 -6.259 4.824 1.00 69.56 181 GLN A O 1
ATOM 1425 N N . ALA A 1 182 ? -37.854 -7.639 3.740 1.00 63.59 182 ALA A N 1
ATOM 1426 C CA . ALA A 1 182 ? -36.688 -7.348 4.573 1.00 63.59 182 ALA A CA 1
ATOM 1427 C C . ALA A 1 182 ? -36.266 -5.864 4.533 1.00 63.59 182 ALA A C 1
ATOM 1429 O O . ALA A 1 182 ? -35.835 -5.321 5.548 1.00 63.59 182 ALA A O 1
ATOM 1430 N N . VAL A 1 183 ? -36.408 -5.188 3.383 1.00 70.69 183 VAL A N 1
ATOM 1431 C CA . VAL A 1 183 ? -36.082 -3.752 3.272 1.00 70.69 183 VAL A CA 1
ATOM 1432 C C . VAL A 1 183 ? -37.109 -2.859 3.980 1.00 70.69 183 VAL A C 1
ATOM 1434 O O . VAL A 1 183 ? -36.724 -1.862 4.583 1.00 70.69 183 VAL A O 1
ATOM 1437 N N . SER A 1 184 ? -38.393 -3.235 3.980 1.00 75.56 184 SER A N 1
ATOM 1438 C CA . SER A 1 184 ? -39.428 -2.509 4.730 1.00 75.56 184 SER A CA 1
ATOM 1439 C C . SER A 1 184 ? -39.291 -2.692 6.242 1.00 75.56 184 SER A C 1
ATOM 1441 O O . SER A 1 184 ? -39.448 -1.720 6.980 1.00 75.56 184 SER A O 1
ATOM 1443 N N . ASP A 1 185 ? -38.950 -3.896 6.707 1.00 71.50 185 ASP A N 1
ATOM 1444 C CA . ASP A 1 185 ? -38.745 -4.156 8.138 1.00 71.50 185 ASP A CA 1
ATOM 1445 C C . ASP A 1 185 ? -37.511 -3.412 8.685 1.00 71.50 185 ASP A C 1
ATOM 1447 O O . ASP A 1 185 ? -37.530 -2.911 9.812 1.00 71.50 185 ASP A O 1
ATOM 1451 N N . ALA A 1 186 ? -36.456 -3.264 7.874 1.00 64.38 186 ALA A N 1
ATOM 1452 C CA . ALA A 1 186 ? -35.283 -2.469 8.235 1.00 64.38 186 ALA A CA 1
ATOM 1453 C C . ALA A 1 186 ? -35.620 -0.973 8.383 1.00 64.38 186 ALA A C 1
ATOM 1455 O O . ALA A 1 186 ? -35.208 -0.342 9.358 1.00 64.38 186 ALA A O 1
ATOM 1456 N N . ASP A 1 187 ? -36.410 -0.413 7.465 1.00 69.06 187 ASP A N 1
ATOM 1457 C CA . ASP A 1 187 ? -36.787 1.007 7.491 1.00 69.06 187 ASP A CA 1
ATOM 1458 C C . ASP A 1 187 ? -37.674 1.349 8.708 1.00 69.06 187 ASP A C 1
ATOM 1460 O O . ASP A 1 187 ? -37.494 2.382 9.364 1.00 69.06 187 ASP A O 1
ATOM 1464 N N . ALA A 1 188 ? -38.562 0.428 9.102 1.00 74.12 188 ALA A N 1
ATOM 1465 C CA . ALA A 1 188 ? -39.374 0.540 10.318 1.00 74.12 188 ALA A CA 1
ATOM 1466 C C . ALA A 1 188 ? -38.532 0.491 11.614 1.00 74.12 188 ALA A C 1
ATOM 1468 O O . ALA A 1 188 ? -38.818 1.195 12.586 1.00 74.12 188 ALA A O 1
ATOM 1469 N N . TYR A 1 189 ? -37.458 -0.303 11.638 1.00 69.44 189 TYR A N 1
ATOM 1470 C CA . TYR A 1 189 ? -36.558 -0.392 12.790 1.00 69.44 189 TYR A CA 1
ATOM 1471 C C . TYR A 1 189 ? -35.725 0.889 12.974 1.00 69.44 189 TYR A C 1
ATOM 1473 O O . TYR A 1 189 ? -35.652 1.425 14.084 1.00 69.44 189 TYR A O 1
ATOM 1481 N N . PHE A 1 190 ? -35.162 1.447 11.896 1.00 57.56 190 PHE A N 1
ATOM 1482 C CA . PHE A 1 190 ? -34.337 2.662 11.972 1.00 57.56 190 PHE A CA 1
ATOM 1483 C C . PHE A 1 190 ? -35.139 3.927 12.279 1.00 57.56 190 PHE A C 1
ATOM 1485 O O . PHE A 1 190 ? -34.665 4.793 13.020 1.00 57.56 190 PHE A O 1
ATOM 1492 N N . SER A 1 191 ? -36.377 4.011 11.794 1.00 71.56 191 SER A N 1
ATOM 1493 C CA . SER A 1 191 ? -37.291 5.088 12.179 1.00 71.56 191 SER A CA 1
ATOM 1494 C C . SER A 1 191 ? -37.653 5.025 13.670 1.00 71.56 191 SER A C 1
ATOM 1496 O O . SER A 1 191 ? -37.687 6.068 14.322 1.00 71.56 191 SER A O 1
ATOM 1498 N N . SER A 1 192 ? -37.793 3.827 14.252 1.00 65.19 192 SER A N 1
ATOM 1499 C CA . SER A 1 192 ? -38.049 3.665 15.693 1.00 65.19 192 SER A CA 1
ATOM 1500 C C . SER A 1 192 ? -36.864 4.079 16.586 1.00 65.19 192 SER A C 1
ATOM 1502 O O . SER A 1 192 ? -37.069 4.693 17.638 1.00 65.19 192 SER A O 1
ATOM 1504 N N . ILE A 1 193 ? -35.625 3.841 16.137 1.00 59.41 193 ILE A N 1
ATOM 1505 C CA . ILE A 1 193 ? -34.386 4.228 16.840 1.00 59.41 193 ILE A CA 1
ATOM 1506 C C . ILE A 1 193 ? -34.128 5.739 16.760 1.00 59.41 193 ILE A C 1
ATOM 1508 O O . ILE A 1 193 ? -33.700 6.342 17.747 1.00 59.41 193 ILE A O 1
ATOM 1512 N N . GLY A 1 194 ? -34.446 6.379 15.629 1.00 56.31 194 GLY A N 1
ATOM 1513 C CA . GLY A 1 194 ? -34.341 7.836 15.478 1.00 56.31 194 GLY A CA 1
ATOM 1514 C C . GLY A 1 194 ? -35.208 8.603 16.485 1.00 56.31 194 GLY A C 1
ATOM 1515 O O . GLY A 1 194 ? -34.767 9.598 17.062 1.00 56.31 194 GLY A O 1
ATOM 1516 N N . THR A 1 195 ? -36.409 8.095 16.784 1.00 53.78 195 THR A N 1
ATOM 1517 C CA . THR A 1 195 ? -37.294 8.650 17.824 1.00 53.78 195 THR A CA 1
ATOM 1518 C C . THR A 1 195 ? -36.780 8.455 19.252 1.00 53.78 195 THR A C 1
ATOM 1520 O O . THR A 1 195 ? -37.038 9.306 20.100 1.00 53.78 195 THR A O 1
ATOM 1523 N N . GLN A 1 196 ? -36.023 7.389 19.538 1.00 49.22 196 GLN A N 1
ATOM 1524 C CA . GLN A 1 196 ? -35.461 7.156 20.877 1.00 49.22 196 GLN A CA 1
ATOM 1525 C C . GLN A 1 196 ? -34.274 8.085 21.188 1.00 49.22 196 GLN A C 1
ATOM 1527 O O . GLN A 1 196 ? -34.107 8.494 22.335 1.00 49.22 196 GLN A O 1
ATOM 1532 N N . MET A 1 197 ? -33.511 8.510 20.173 1.00 46.78 197 MET A N 1
ATOM 1533 C CA . MET A 1 197 ? -32.440 9.511 20.325 1.00 46.78 197 MET A CA 1
ATOM 1534 C C . MET A 1 197 ? -32.971 10.947 20.475 1.00 46.78 197 MET A C 1
ATOM 1536 O O . MET A 1 197 ? -32.351 11.759 21.157 1.00 46.78 197 MET A O 1
ATOM 1540 N N . ALA A 1 198 ? -34.137 11.266 19.900 1.00 49.28 198 ALA A N 1
ATOM 1541 C CA . ALA A 1 198 ? -34.795 12.564 20.094 1.00 49.28 198 ALA A CA 1
ATOM 1542 C C . ALA A 1 198 ? -35.476 12.702 21.473 1.00 49.28 198 ALA A C 1
ATOM 1544 O O . ALA A 1 198 ? -35.714 13.819 21.933 1.00 49.28 198 ALA A O 1
ATOM 1545 N N . ALA A 1 199 ? -35.769 11.579 22.139 1.00 46.22 199 ALA A N 1
ATOM 1546 C CA . ALA A 1 199 ? -36.410 11.533 23.454 1.00 46.22 199 ALA A CA 1
ATOM 1547 C C . ALA A 1 199 ? -35.422 11.563 24.643 1.00 46.22 199 ALA A C 1
ATOM 1549 O O . ALA A 1 199 ? -35.852 11.796 25.769 1.00 46.22 199 ALA A O 1
ATOM 1550 N N . MET A 1 200 ? -34.107 11.410 24.420 1.00 45.41 200 MET A N 1
ATOM 1551 C CA . MET A 1 200 ? -33.057 11.640 25.435 1.00 45.41 200 MET A CA 1
ATOM 1552 C C . MET A 1 200 ? -32.560 13.097 25.455 1.00 45.41 200 MET A C 1
ATOM 1554 O O . MET A 1 200 ? -31.373 13.374 25.610 1.00 45.41 200 MET A O 1
ATOM 1558 N N . ARG A 1 201 ? -33.478 14.060 25.315 1.00 49.88 201 ARG A N 1
ATOM 1559 C CA . ARG A 1 201 ? -33.198 15.476 25.586 1.00 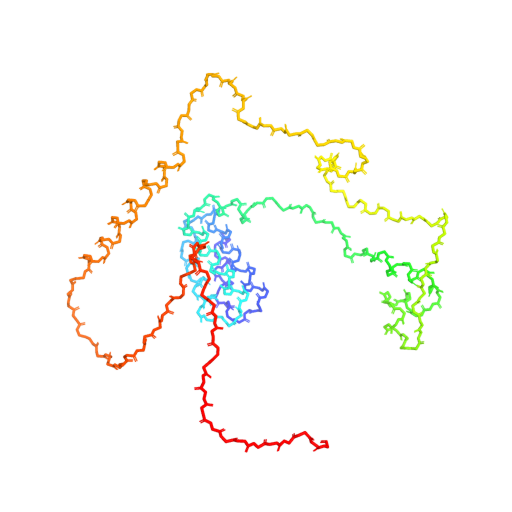49.88 201 ARG A CA 1
ATOM 1560 C C . ARG A 1 201 ? -33.912 15.896 26.873 1.00 49.88 201 ARG A C 1
ATOM 1562 O O . ARG A 1 201 ? -34.979 16.498 26.833 1.00 49.88 201 ARG A O 1
ATOM 1569 N N . LEU A 1 202 ? -33.308 15.540 28.003 1.00 35.03 202 LEU A N 1
ATOM 1570 C CA . LEU A 1 202 ? -33.610 16.046 29.347 1.00 35.03 202 LEU A CA 1
ATOM 1571 C C . LEU A 1 202 ? -32.241 16.364 29.973 1.00 35.03 202 LEU A C 1
ATOM 1573 O O . LEU A 1 202 ? -31.449 15.455 30.183 1.00 35.03 202 LEU A O 1
ATOM 1577 N N . ASP A 1 203 ? -31.804 17.618 29.907 1.00 37.31 203 ASP A N 1
ATOM 1578 C CA . ASP A 1 203 ? -31.922 18.627 30.974 1.00 37.31 203 ASP A CA 1
ATOM 1579 C C . ASP A 1 203 ? -30.631 18.694 31.805 1.00 37.31 203 ASP A C 1
ATOM 1581 O O . ASP A 1 203 ? -30.044 17.664 32.118 1.00 37.31 203 ASP A O 1
ATOM 1585 N N . GLN A 1 204 ? -30.252 19.926 32.164 1.00 35.38 204 GLN A N 1
ATOM 1586 C CA . GLN A 1 204 ? -29.182 20.326 33.087 1.00 35.38 204 GLN A CA 1
ATOM 1587 C C . GLN A 1 204 ? -27.805 20.705 32.499 1.00 35.38 204 GLN A C 1
ATOM 1589 O O . GLN A 1 204 ? -27.050 19.872 32.009 1.00 35.38 204 GLN A O 1
ATOM 1594 N N . GLY A 1 205 ? -27.444 21.981 32.698 1.00 32.84 205 GLY A N 1
ATOM 1595 C CA . GLY A 1 205 ? -26.056 22.410 32.908 1.00 32.84 205 GLY A CA 1
ATOM 1596 C C . GLY A 1 205 ? -25.510 23.397 31.884 1.00 32.84 205 GLY A C 1
ATOM 1597 O O . GLY A 1 205 ? -25.052 23.005 30.822 1.00 32.84 205 GLY A O 1
ATOM 1598 N N . GLU A 1 206 ? -25.567 24.673 32.243 1.00 39.38 206 GLU A N 1
ATOM 1599 C CA . GLU A 1 206 ? -25.028 25.850 31.561 1.00 39.38 206 GLU A CA 1
ATOM 1600 C C . GLU A 1 206 ? -23.571 25.676 31.097 1.00 39.38 206 GLU A C 1
ATOM 1602 O O . GLU A 1 206 ? -22.728 25.287 31.894 1.00 39.38 206 GLU A O 1
ATOM 1607 N N . ASP A 1 207 ? -23.265 26.023 29.840 1.00 35.22 207 ASP A N 1
ATOM 1608 C CA . ASP A 1 207 ? -22.107 26.869 29.544 1.00 35.22 207 ASP A CA 1
ATOM 1609 C C . ASP A 1 207 ? -22.146 27.467 28.131 1.00 35.22 207 ASP A C 1
ATOM 1611 O O . ASP A 1 207 ? -22.683 26.936 27.158 1.00 35.22 207 ASP A O 1
ATOM 1615 N N . MET A 1 208 ? -21.613 28.675 28.091 1.00 50.84 208 MET A N 1
ATOM 1616 C CA . MET A 1 208 ? -21.803 29.744 27.130 1.00 50.84 208 MET A CA 1
ATOM 1617 C C . MET A 1 208 ? -21.018 29.547 25.820 1.00 50.84 208 MET A C 1
ATOM 1619 O O . MET A 1 208 ? -19.797 29.661 25.810 1.00 50.84 208 MET A O 1
ATOM 1623 N N . PHE A 1 209 ? -21.707 29.385 24.681 1.00 32.94 209 PHE A N 1
ATOM 1624 C CA . PHE A 1 209 ? -21.139 29.714 23.363 1.00 32.94 209 PHE A CA 1
ATOM 1625 C C . PHE A 1 209 ? -22.221 30.244 22.410 1.00 32.94 209 PHE A C 1
ATOM 1627 O O . PHE A 1 209 ? -22.980 29.498 21.794 1.00 32.94 209 PHE A O 1
ATOM 1634 N N . GLY A 1 210 ? -22.320 31.572 22.333 1.00 39.00 210 GLY A N 1
ATOM 1635 C CA . GLY A 1 210 ? -23.149 32.278 21.361 1.00 39.00 210 GLY A CA 1
ATOM 1636 C C . GLY A 1 210 ? -22.407 32.490 20.041 1.00 39.00 210 GLY A C 1
ATOM 1637 O O . GLY A 1 210 ? -21.215 32.782 20.045 1.00 39.00 210 GLY A O 1
ATOM 1638 N N . GLY A 1 211 ? -23.128 32.412 18.916 1.00 33.78 211 GLY A N 1
ATOM 1639 C CA . GLY A 1 211 ? -22.616 32.922 17.642 1.00 33.78 211 GLY A CA 1
ATOM 1640 C C . GLY A 1 211 ? -23.227 32.338 16.366 1.00 33.78 211 GLY A C 1
ATOM 1641 O O . GLY A 1 211 ? -22.635 31.473 15.746 1.00 33.78 211 GLY A O 1
ATOM 1642 N N . SER A 1 212 ? -24.356 32.912 15.941 1.00 32.78 212 SER A N 1
ATOM 1643 C CA . SER A 1 212 ? -24.703 33.236 14.542 1.00 32.78 212 SER A CA 1
ATOM 1644 C C . SER A 1 212 ? -24.765 32.142 13.450 1.00 32.78 212 SER A C 1
ATOM 1646 O O . SER A 1 212 ? -23.775 31.783 12.828 1.00 32.78 212 SER A O 1
ATOM 1648 N N . SER A 1 213 ? -26.010 31.775 13.118 1.00 41.12 213 SER A N 1
ATOM 1649 C CA . SER A 1 213 ? -26.621 31.665 11.774 1.00 41.12 213 SER A CA 1
ATOM 1650 C C . SER A 1 213 ? -25.703 31.486 10.547 1.00 41.12 213 SER A C 1
ATOM 1652 O O . SER A 1 213 ? -25.056 32.430 10.093 1.00 41.12 213 SER A O 1
ATOM 1654 N N . GLY A 1 214 ? -25.771 30.301 9.931 1.00 34.09 214 GLY A N 1
ATOM 1655 C CA . GLY A 1 214 ? -25.194 29.992 8.622 1.00 34.09 214 GLY A CA 1
ATOM 1656 C C . GLY A 1 214 ? -25.820 28.724 8.036 1.00 34.09 214 GLY A C 1
ATOM 1657 O O . GLY A 1 214 ? -25.416 27.612 8.352 1.00 34.09 214 GLY A O 1
ATOM 1658 N N . ASN A 1 215 ? -26.854 28.908 7.218 1.00 38.53 215 ASN A N 1
ATOM 1659 C CA . ASN A 1 215 ? -27.663 27.870 6.581 1.00 38.53 215 ASN A CA 1
ATOM 1660 C C . ASN A 1 215 ? -26.856 27.175 5.457 1.00 38.53 215 ASN A C 1
ATOM 1662 O O . ASN A 1 215 ? -26.618 27.796 4.423 1.00 38.53 215 ASN A O 1
ATOM 1666 N N . MET A 1 216 ? -26.442 25.912 5.623 1.00 34.66 216 MET A N 1
ATOM 1667 C CA . MET A 1 216 ? -25.879 25.101 4.528 1.00 34.66 216 MET A CA 1
ATOM 1668 C C . MET A 1 216 ? -26.889 24.041 4.076 1.00 34.66 216 MET A C 1
ATOM 1670 O O . MET A 1 216 ? -27.156 23.055 4.757 1.00 34.66 216 MET A O 1
ATOM 1674 N N . THR A 1 217 ? -27.458 24.280 2.898 1.00 40.59 217 THR A N 1
ATOM 1675 C CA . THR A 1 217 ? -28.318 23.384 2.120 1.00 40.59 217 THR A CA 1
ATOM 1676 C C . THR A 1 217 ? -27.557 22.139 1.657 1.00 40.59 217 THR A C 1
ATOM 1678 O O . THR A 1 217 ? -26.606 22.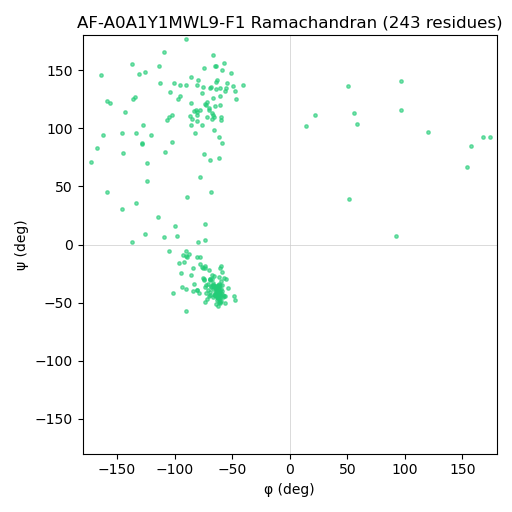248 0.884 1.00 40.59 217 THR A O 1
ATOM 1681 N N . GLY A 1 218 ? -28.007 20.956 2.082 1.00 38.22 218 GLY A N 1
ATOM 1682 C CA . GLY A 1 218 ? -27.582 19.672 1.521 1.00 38.22 218 GLY A CA 1
ATOM 1683 C C . GLY A 1 218 ? -28.242 19.413 0.164 1.00 38.22 218 GLY A C 1
ATOM 1684 O O . GLY A 1 218 ? -29.459 19.534 0.028 1.00 38.22 218 GLY A O 1
ATOM 1685 N N . TYR A 1 219 ? -27.448 19.055 -0.845 1.00 43.25 219 TYR A N 1
ATOM 1686 C CA . TYR A 1 219 ? -27.955 18.601 -2.140 1.00 43.25 219 TYR A CA 1
ATOM 1687 C C . TYR A 1 219 ? -28.333 17.119 -2.057 1.00 43.25 219 TYR A C 1
ATOM 1689 O O . TYR A 1 219 ? -27.469 16.263 -1.883 1.00 43.25 219 TYR A O 1
ATOM 1697 N N . VAL A 1 220 ? -29.621 16.817 -2.218 1.00 48.66 220 VAL A N 1
ATOM 1698 C CA . VAL A 1 220 ? -30.131 15.451 -2.393 1.00 48.66 220 VAL A CA 1
ATOM 1699 C C . VAL A 1 220 ? -30.441 15.267 -3.879 1.00 48.66 220 VAL A C 1
ATOM 1701 O O . VAL A 1 220 ? -31.336 15.919 -4.416 1.00 48.66 220 VAL A O 1
ATOM 1704 N N . VAL A 1 221 ? -29.679 14.421 -4.574 1.00 43.44 221 VAL A N 1
ATOM 1705 C CA . VAL A 1 221 ? -29.914 14.091 -5.989 1.00 43.44 221 VAL A CA 1
ATOM 1706 C C . VAL A 1 221 ? -30.948 12.967 -6.058 1.00 43.44 221 VAL A C 1
ATOM 1708 O O . VAL A 1 221 ? -30.650 11.826 -5.717 1.00 43.44 221 VAL A O 1
ATOM 1711 N N . SER A 1 222 ? -32.169 13.284 -6.493 1.00 52.16 222 SER A N 1
ATOM 1712 C CA . SER A 1 222 ? -33.202 12.292 -6.819 1.00 52.16 222 SER A CA 1
ATOM 1713 C C . SER A 1 222 ? -33.211 12.040 -8.328 1.00 52.16 222 SER A C 1
ATOM 1715 O O . SER A 1 222 ? -33.334 12.974 -9.118 1.00 52.16 222 SER A O 1
ATOM 1717 N N . ALA A 1 223 ? -33.075 10.777 -8.736 1.00 53.69 223 ALA A N 1
ATOM 1718 C CA . ALA A 1 223 ? -32.826 10.353 -10.119 1.00 53.69 223 ALA A CA 1
ATOM 1719 C C . ALA A 1 223 ? -34.034 10.456 -11.085 1.00 53.69 223 ALA A C 1
ATOM 1721 O O . ALA A 1 223 ? -34.021 9.831 -12.143 1.00 53.69 223 ALA A O 1
ATOM 1722 N N . HIS A 1 224 ? -35.087 11.220 -10.755 1.00 54.59 224 HIS A N 1
ATOM 1723 C CA . HIS A 1 224 ? -36.365 11.161 -11.492 1.00 54.59 224 HIS A CA 1
ATOM 1724 C C . HIS A 1 224 ? -37.123 12.502 -11.611 1.00 54.59 224 HIS A C 1
ATOM 1726 O O . HIS A 1 224 ? -38.352 12.501 -11.660 1.00 54.59 224 HIS A O 1
ATOM 1732 N N . ALA A 1 225 ? -36.443 13.653 -11.653 1.00 48.94 225 ALA A N 1
ATOM 1733 C CA . ALA A 1 225 ? -37.109 14.948 -11.865 1.00 48.94 225 ALA A CA 1
ATOM 1734 C C . ALA A 1 225 ? -36.988 15.439 -13.330 1.00 48.94 225 ALA A C 1
ATOM 1736 O O . ALA A 1 225 ? -35.914 15.305 -13.921 1.00 48.94 225 ALA A O 1
ATOM 1737 N N . PRO A 1 226 ? -38.050 16.020 -13.931 1.00 45.03 226 PRO A N 1
ATOM 1738 C CA . PRO A 1 226 ? -37.998 16.562 -15.290 1.00 45.03 226 PRO A CA 1
ATOM 1739 C C . PRO A 1 226 ? -37.100 17.811 -15.365 1.00 45.03 226 PRO A C 1
ATOM 1741 O O . PRO A 1 226 ? -37.169 18.692 -14.509 1.00 45.03 226 PRO A O 1
ATOM 1744 N N . GLN A 1 227 ? -36.250 17.877 -16.396 1.00 47.28 227 GLN A N 1
ATOM 1745 C CA . GLN A 1 227 ? -35.274 18.953 -16.624 1.00 47.28 227 GLN A CA 1
ATOM 1746 C C . GLN A 1 227 ? -35.942 20.327 -16.798 1.00 47.28 227 GLN A C 1
ATOM 1748 O O . GLN A 1 227 ? -36.788 20.508 -17.673 1.00 47.28 227 GLN A O 1
ATOM 1753 N N . ALA A 1 228 ? -35.498 21.319 -16.021 1.00 43.72 228 ALA A N 1
ATOM 1754 C CA . ALA A 1 228 ? -35.836 22.722 -16.240 1.00 43.72 228 ALA A CA 1
ATOM 1755 C C . ALA A 1 228 ? -34.867 23.352 -17.258 1.00 43.72 228 ALA A C 1
ATOM 1757 O O . ALA A 1 228 ? -33.652 23.355 -17.061 1.00 43.72 228 ALA A O 1
ATOM 1758 N N . VAL A 1 229 ? -35.419 23.878 -18.352 1.00 44.53 229 VAL A N 1
ATOM 1759 C CA . VAL A 1 229 ? -34.702 24.620 -19.400 1.00 44.53 229 VAL A CA 1
ATOM 1760 C C . VAL A 1 229 ? -34.297 25.994 -18.857 1.00 44.53 229 VAL A C 1
ATOM 1762 O O . VAL A 1 229 ? -35.145 26.770 -18.422 1.00 44.53 229 VAL A O 1
ATOM 1765 N N . LEU A 1 230 ? -32.998 26.297 -18.874 1.00 40.66 230 LEU A N 1
ATOM 1766 C CA . LEU A 1 230 ? -32.439 27.569 -18.412 1.00 40.66 230 LEU A CA 1
ATOM 1767 C C . LEU A 1 230 ? -32.599 28.644 -19.507 1.00 40.66 230 LEU A C 1
ATOM 1769 O O . LEU A 1 230 ? -31.988 28.544 -20.570 1.00 40.66 230 LEU A O 1
ATOM 1773 N N . GLN A 1 231 ? -33.406 29.677 -19.255 1.00 43.75 231 GLN A N 1
ATOM 1774 C CA . GLN A 1 231 ? -33.540 30.856 -20.123 1.00 43.75 231 GLN A CA 1
ATOM 1775 C C . GLN A 1 231 ? -32.614 31.975 -19.600 1.00 43.75 231 GLN A C 1
ATOM 1777 O O . GLN A 1 231 ? -32.700 32.300 -18.413 1.00 43.75 231 GLN A O 1
ATOM 1782 N N . PRO A 1 232 ? -31.734 32.588 -20.414 1.00 40.97 232 PRO A N 1
ATOM 1783 C CA . PRO A 1 232 ? -30.877 33.669 -19.932 1.00 40.97 232 PRO A CA 1
ATOM 1784 C C . PRO A 1 232 ? -31.658 34.981 -19.759 1.00 40.97 232 PRO A C 1
ATOM 1786 O O . PRO A 1 232 ? -32.462 35.371 -20.607 1.00 40.97 232 PRO A O 1
ATOM 1789 N N . ALA A 1 233 ? -31.406 35.643 -18.628 1.00 40.44 233 ALA A N 1
ATOM 1790 C CA . ALA A 1 233 ? -32.077 36.852 -18.168 1.00 40.44 233 ALA A CA 1
ATOM 1791 C C . ALA A 1 233 ? -31.741 38.090 -19.020 1.00 40.44 233 ALA A C 1
ATOM 1793 O O . ALA A 1 233 ? -30.580 38.373 -19.314 1.00 40.44 233 ALA A O 1
ATOM 1794 N N . GLN A 1 234 ? -32.780 38.856 -19.362 1.00 38.47 234 GLN A N 1
ATOM 1795 C CA . GLN A 1 234 ? -32.693 40.194 -19.945 1.00 38.47 234 GLN A CA 1
ATOM 1796 C C . GLN A 1 234 ? -32.076 41.176 -18.939 1.00 38.47 234 GLN A C 1
ATOM 1798 O O . GLN A 1 234 ? -32.716 41.565 -17.965 1.00 38.47 234 GLN A O 1
ATOM 1803 N N . GLY A 1 235 ? -30.845 41.609 -19.209 1.00 38.81 235 GLY A N 1
ATOM 1804 C CA . GLY A 1 235 ? -30.244 42.805 -18.624 1.00 38.81 235 GLY A CA 1
ATOM 1805 C C . GLY A 1 235 ? -30.220 43.922 -19.663 1.00 38.81 235 GLY A C 1
ATOM 1806 O O . GLY A 1 235 ? -29.493 43.839 -20.649 1.00 38.81 235 GLY A O 1
ATOM 1807 N N . ALA A 1 236 ? -31.041 44.951 -19.462 1.00 37.56 236 ALA A N 1
ATOM 1808 C CA . ALA A 1 236 ? -31.019 46.175 -20.251 1.00 37.56 236 ALA A CA 1
ATOM 1809 C C . ALA A 1 236 ? -29.797 47.022 -19.861 1.00 37.56 236 ALA A C 1
ATOM 1811 O O . ALA A 1 236 ? -29.669 47.419 -18.704 1.00 37.56 236 ALA A O 1
ATOM 1812 N N . GLY A 1 237 ? -28.917 47.323 -20.819 1.00 38.03 237 GLY A N 1
ATOM 1813 C CA . GLY A 1 237 ? -27.786 48.215 -20.573 1.00 38.03 237 GLY A CA 1
ATOM 1814 C C . GLY A 1 237 ? -26.806 48.335 -21.736 1.00 38.03 237 GLY A C 1
ATOM 1815 O O . GLY A 1 237 ? -25.857 47.575 -21.814 1.00 38.03 237 GLY A O 1
ATOM 1816 N N . SER A 1 238 ? -27.046 49.345 -22.576 1.00 41.00 238 SER A N 1
ATOM 1817 C CA . SER A 1 238 ? -26.085 50.125 -23.375 1.00 41.00 238 SER A CA 1
ATOM 1818 C C . SER A 1 238 ? -25.129 49.413 -24.351 1.00 41.00 238 SER A C 1
ATOM 1820 O O . SER A 1 238 ? -24.153 48.777 -23.971 1.00 41.00 238 SER A O 1
ATOM 1822 N N . ASN A 1 239 ? -25.365 49.678 -25.640 1.00 43.28 239 ASN A N 1
ATOM 1823 C CA . ASN A 1 239 ? -24.486 49.406 -26.778 1.00 43.28 239 ASN A CA 1
ATOM 1824 C C . ASN A 1 239 ? -23.042 49.895 -26.563 1.00 43.28 239 ASN A C 1
ATOM 1826 O O . ASN A 1 239 ? -22.828 51.034 -26.147 1.00 43.28 239 ASN A O 1
ATOM 1830 N N . GLY A 1 240 ? -22.076 49.059 -26.947 1.00 42.91 240 GLY A N 1
ATOM 1831 C CA . GLY A 1 240 ? -20.653 49.383 -26.990 1.00 42.91 240 GLY A CA 1
ATOM 1832 C C . GLY A 1 240 ? -19.881 48.315 -27.762 1.00 42.91 240 GLY A C 1
ATOM 1833 O O . GLY A 1 240 ? -19.364 47.373 -27.176 1.00 42.91 240 GLY A O 1
ATOM 1834 N N . ASP A 1 241 ? -19.895 48.463 -29.083 1.00 47.81 241 ASP A N 1
ATOM 1835 C CA . ASP A 1 241 ? -19.006 47.851 -30.076 1.00 47.81 241 ASP A CA 1
ATOM 1836 C C . ASP A 1 241 ? -17.535 47.821 -29.619 1.00 47.81 241 ASP A C 1
ATOM 1838 O O . ASP A 1 241 ? -17.082 48.822 -29.073 1.00 47.81 241 ASP A O 1
ATOM 1842 N N . LEU A 1 242 ? -16.816 46.706 -29.839 1.00 46.03 242 LEU A N 1
ATOM 1843 C CA . LEU A 1 242 ? -15.342 46.629 -29.891 1.00 46.03 242 LEU A CA 1
ATOM 1844 C C . LEU A 1 242 ? -14.880 45.222 -30.346 1.00 46.03 242 LEU A C 1
ATOM 1846 O O . LEU A 1 242 ? -14.331 44.428 -29.583 1.00 46.03 242 LEU A O 1
ATOM 1850 N N . LEU A 1 243 ? -15.089 44.919 -31.630 1.00 47.09 243 LEU A N 1
ATOM 1851 C CA . LEU A 1 243 ? -14.232 43.999 -32.388 1.00 47.09 243 LEU A CA 1
ATOM 1852 C C . LEU A 1 243 ? -13.311 44.851 -33.272 1.00 47.09 243 LEU A C 1
ATOM 1854 O O . LEU A 1 243 ? -13.644 45.151 -34.415 1.00 47.09 243 LEU A O 1
ATOM 1858 N N . ALA A 1 244 ? -12.160 45.257 -32.738 1.00 45.22 244 ALA A N 1
ATOM 1859 C CA . ALA A 1 244 ? -11.042 45.752 -33.537 1.00 45.22 244 ALA A CA 1
ATOM 1860 C C . ALA A 1 244 ? -9.722 45.646 -32.756 1.00 45.22 244 ALA A C 1
ATOM 1862 O O . ALA A 1 244 ? -9.586 46.269 -31.704 1.00 45.22 244 ALA A O 1
ATOM 1863 N N . LEU A 1 245 ? -8.776 44.930 -33.384 1.00 39.44 245 LEU A N 1
ATOM 1864 C CA . LEU A 1 245 ? -7.358 44.675 -33.058 1.00 39.44 245 LEU A CA 1
ATOM 1865 C C . LEU A 1 245 ? -7.063 43.478 -32.144 1.00 39.44 245 LEU A C 1
ATOM 1867 O O . LEU A 1 245 ? -7.205 43.586 -30.910 1.00 39.44 245 LEU A O 1
#

Radius of gyration: 31.89 Å; Cα contacts (8 Å, |Δi|>4): 101; chains: 1; bounding box: 70×76×73 Å

Secondary structure (DSSP, 8-state):
-HHHHHHHHHHTGGGS-HHHHHHHHHHHHHHHHH-HHHHTTHHHHHHHIIIII---HHHHHHHHHHHHHHHH-HHHHHHHHHSPPPPPP-GGG---HHHHHHHHHTTTSHHHHHTS-HHHH-TT-----PPP-TT-----------TTS-SS------------TT------------HHHHHHHHHHHHHHHHHHHHS-----------------------TTPPPPP-PPP------------

InterPro domains:
  IPR002553 Clathrin/coatomer adaptor, adaptin-like, N-terminal [PF01602] (4-72)
  IPR011989 Armadillo-like helical [G3DSA:1.25.10.10] (1-130)
  IPR016024 Armadillo-type fold [SSF48371] (5-119)
  IPR026739 AP complex subunit beta [PTHR11134] (2-156)

Foldseek 3Di:
DLLVVLVVVVVCLLVDDPVVLQVSLLSLLVCCLVPVPSSVPVNVVSLCCQQPVDPDPVSNVVSVVSVCLVVPDSVSSCCVSVPDDPDDDPCVPPDDPLLVQQLVVVPPDCCVVVSHHPCVVDVPDDGDDDDDDPPDDPPPPPPVPPPPPPPPDDDDDDDDDPDDPPDDDDDDDDDDDPVVVVVVVVVVVVVVVVVVVVVPPDDDDDDDDDDDDDDDDDDDDDPDDDDDDDDDDDDDDDDDDDPDD

Solvent-accessible surface area (backbone atoms only — not comparable to full-atom values): 16708 Å² total; per-residue (Å²): 107,75,61,60,56,50,52,60,60,54,73,50,44,91,79,47,56,69,72,54,43,52,50,50,53,52,48,45,52,51,45,25,73,76,38,50,89,76,26,63,73,52,44,61,52,54,42,46,45,32,58,74,73,40,86,52,66,68,53,25,51,53,38,51,51,51,50,52,36,61,74,72,38,62,68,60,38,42,52,69,76,68,43,90,73,80,82,85,73,84,54,89,81,57,68,55,68,72,58,45,52,34,38,66,75,40,65,95,43,70,29,55,76,69,74,46,59,53,54,81,74,32,86,84,58,75,88,62,76,85,74,93,45,97,81,57,77,74,81,77,75,70,67,89,66,67,99,80,80,75,92,81,78,80,92,74,91,81,81,91,77,86,79,73,87,86,75,74,92,76,86,87,82,92,78,94,74,61,68,75,55,56,54,53,56,51,53,57,51,54,55,54,52,57,54,55,65,68,67,72,75,74,84,88,81,92,80,92,80,87,79,82,91,80,92,80,85,80,89,80,89,69,99,82,71,86,84,81,84,87,77,86,81,91,76,91,77,81,92,77,90,83,92,79,136

Sequence (245 aa):
NSDALLEDFLYTFSEEPVEVQLALLTATVKLFIQRPTRAQELVPKVLKWATEETDNPDLRDRAYMYWRLLSTDMNAAKQIVMGDKPPITAEAERLEAPTLEEMCLNVGTLATIYLKPVQTVFRSARPRKLQESPALQKQNLLVDADNQKSISMFGRGGQPTNIDLRSRNAAPANGEGNLSQAVSDADAYFSSIGTQMAAMRLDQGEDMFGGSSGNMTGYVVSAHAPQAVLQPAQGAGSNGDLLAL

pLDDT: mean 70.62, std 22.09, range [32.78, 95.75]

Organism: Photinus pyralis (NCBI:txid7054)

Mean predicted aligned error: 20.86 Å